Protein AF-A0A7S1WJA1-F1 (afdb_monomer_lite)

Radius of gyration: 19.3 Å; chains: 1; bounding box: 44×43×54 Å

Secondary structure (DSSP, 8-state):
-HHHHHHHHHHHHHHHHTT----HHHHHHHHHHHHHT-BTTTB-TT--HHHHHHHHHTTHHHHTT---SSS----HHHHHHHHHHHTS-GGG---GGGG--SS-SS-HHHHHHHHHHHHTSSPPPPPPGGGSHHHHEETTEE-HHHHHHHHHHHHT--HHHHHHHHHHHHHHHB-TTSS-B-HHHHHGGGTT--SHHHHHHHHHHHHHHHHHHHHHHHHHH-S--TT---HHHHHHHHHHHHTTT-

Organism: Alexandrium catenella (NCBI:txid2925)

Foldseek 3Di:
DLLLLLQLLLLVLVVCLLQVQPPVLLVVLLVCCVVQVDQPLPDHRNDDPVRVVVCVVSVSCVSLPVPDNVDRDGSNNSVLLCLLVVLADVVLFDDLVVLFDPPALWDPVLQVLSQCLNVVVDPQDDQDPCSRSPNQRDPNAGPLVSQLVSQCSRRVTDSLLSVLVSQLSCQQSPGPPDPRRHLLVLLLQCQVCVDSVSSSVSSHSSSVSNSVSLSSSSHNNRDDHSSRDGSSSSSVSSNVSNVVSD

Structure (mmCIF, N/CA/C/O backbone):
data_AF-A0A7S1WJA1-F1
#
_entry.id   AF-A0A7S1WJA1-F1
#
loop_
_atom_site.group_PDB
_atom_site.id
_atom_site.type_symbol
_atom_site.label_atom_id
_atom_site.label_alt_id
_atom_site.label_comp_id
_atom_site.label_asym_id
_atom_site.label_entity_id
_atom_site.label_seq_id
_atom_site.pdbx_PDB_ins_code
_atom_site.Cartn_x
_atom_site.Cartn_y
_atom_site.Cartn_z
_atom_site.occupancy
_atom_site.B_iso_or_equiv
_atom_site.auth_seq_id
_atom_site.auth_comp_id
_atom_site.auth_asym_id
_atom_site.auth_atom_id
_atom_site.pdbx_PDB_model_num
ATOM 1 N N . PRO A 1 1 ? 22.338 10.851 -1.083 1.00 74.69 1 PRO A N 1
ATOM 2 C CA . PRO A 1 1 ? 22.371 9.922 0.076 1.00 74.69 1 PRO A CA 1
ATOM 3 C C . PRO A 1 1 ? 21.013 9.748 0.776 1.00 74.69 1 PRO A C 1
ATOM 5 O O . PRO A 1 1 ? 20.479 8.652 0.738 1.00 74.69 1 PRO A O 1
ATOM 8 N N . GLN A 1 2 ? 20.418 10.799 1.360 1.00 76.81 2 GLN A N 1
ATOM 9 C CA . GLN A 1 2 ? 19.143 10.672 2.098 1.00 76.81 2 GLN A CA 1
ATOM 10 C C . GLN A 1 2 ? 17.976 10.203 1.212 1.00 76.81 2 GLN A C 1
ATOM 12 O O . GLN A 1 2 ? 17.243 9.301 1.594 1.00 76.81 2 GLN A O 1
ATOM 17 N N . TYR A 1 3 ? 17.859 10.745 -0.005 1.00 75.88 3 TYR A N 1
ATOM 18 C CA . TYR A 1 3 ? 16.839 10.315 -0.970 1.00 75.88 3 TYR A CA 1
ATOM 19 C C . TYR A 1 3 ? 16.994 8.844 -1.395 1.00 75.88 3 TYR A C 1
ATOM 21 O O . TYR A 1 3 ? 16.010 8.125 -1.497 1.00 75.88 3 TYR A O 1
ATOM 29 N N . GLU A 1 4 ? 18.229 8.372 -1.589 1.00 81.75 4 GLU A N 1
ATOM 30 C CA . GLU A 1 4 ? 18.505 6.972 -1.939 1.00 81.75 4 GLU A CA 1
ATOM 31 C C . GLU A 1 4 ? 18.086 6.015 -0.817 1.00 81.75 4 GLU A C 1
ATOM 33 O O . GLU A 1 4 ? 17.417 5.019 -1.082 1.00 81.75 4 GLU A O 1
ATOM 38 N N . VAL A 1 5 ? 18.413 6.347 0.438 1.00 81.88 5 VAL A N 1
ATOM 39 C CA . VAL A 1 5 ? 17.983 5.572 1.613 1.00 81.88 5 VAL A CA 1
ATOM 40 C C . VAL A 1 5 ? 16.458 5.556 1.718 1.00 81.88 5 VAL A C 1
ATOM 42 O O . VAL A 1 5 ? 15.879 4.483 1.886 1.00 81.88 5 VAL A O 1
ATOM 45 N N . ALA A 1 6 ? 15.802 6.708 1.542 1.00 77.50 6 ALA A N 1
ATOM 46 C CA . ALA A 1 6 ? 14.343 6.801 1.547 1.00 77.50 6 ALA A CA 1
ATOM 47 C C . ALA A 1 6 ? 13.706 5.928 0.459 1.00 77.50 6 ALA A C 1
ATOM 49 O O . ALA A 1 6 ? 12.731 5.226 0.712 1.00 77.50 6 ALA A O 1
ATOM 50 N N . LEU A 1 7 ? 14.285 5.914 -0.742 1.00 78.94 7 LEU A N 1
ATOM 51 C CA . LEU A 1 7 ? 13.798 5.134 -1.875 1.00 78.94 7 LEU A CA 1
ATOM 52 C C . LEU A 1 7 ? 14.035 3.625 -1.691 1.00 78.94 7 LEU A C 1
ATOM 54 O O . LEU A 1 7 ? 13.156 2.824 -2.007 1.00 78.94 7 LEU A O 1
ATOM 58 N N . GLN A 1 8 ? 15.173 3.222 -1.116 1.00 84.38 8 GLN A N 1
ATOM 59 C CA . GLN A 1 8 ? 15.442 1.830 -0.730 1.00 84.38 8 GLN A CA 1
ATOM 60 C C . GLN A 1 8 ? 14.478 1.348 0.358 1.00 84.38 8 GLN A C 1
ATOM 62 O O . GLN A 1 8 ? 13.910 0.258 0.249 1.00 84.38 8 GLN A O 1
ATOM 67 N N . GLN A 1 9 ? 14.257 2.157 1.395 1.00 81.19 9 GLN A N 1
ATOM 68 C CA . GLN A 1 9 ? 13.279 1.850 2.432 1.00 81.19 9 GLN A CA 1
ATOM 69 C C . GLN A 1 9 ? 11.874 1.785 1.841 1.00 81.19 9 GLN A C 1
ATOM 71 O O . GLN A 1 9 ? 11.181 0.799 2.070 1.00 81.19 9 GLN A O 1
ATOM 76 N N . TRP A 1 10 ? 11.475 2.753 1.015 1.00 80.69 10 TRP A N 1
ATOM 77 C CA . TRP A 1 10 ? 10.189 2.738 0.324 1.00 80.69 10 TRP A CA 1
ATOM 78 C C . TRP A 1 10 ? 9.999 1.469 -0.499 1.00 80.69 10 TRP A C 1
ATOM 80 O O . TRP A 1 10 ? 8.975 0.812 -0.355 1.00 80.69 10 TRP A O 1
ATOM 90 N N . MET A 1 11 ? 11.002 1.052 -1.271 1.00 83.81 11 MET A N 1
ATOM 91 C CA . MET A 1 11 ? 10.962 -0.198 -2.030 1.00 83.81 11 MET A CA 1
ATOM 92 C C . MET A 1 11 ? 10.803 -1.418 -1.109 1.00 83.81 11 MET A C 1
ATOM 94 O O . MET A 1 11 ? 9.975 -2.292 -1.357 1.00 83.81 11 MET A O 1
ATOM 98 N N . GLY A 1 12 ? 11.544 -1.462 0.002 1.00 81.75 12 GLY A N 1
ATOM 99 C CA . GLY A 1 12 ? 11.396 -2.504 1.021 1.00 81.75 12 GLY A CA 1
ATOM 100 C C . GLY A 1 12 ? 10.004 -2.515 1.661 1.00 81.75 12 GLY A C 1
ATOM 101 O O . GLY A 1 12 ? 9.398 -3.575 1.820 1.00 81.75 12 GLY A O 1
ATOM 102 N N . HIS A 1 13 ? 9.458 -1.343 1.981 1.00 78.31 13 HIS A N 1
ATOM 103 C CA . HIS A 1 13 ? 8.110 -1.179 2.516 1.00 78.31 13 HIS A CA 1
ATOM 104 C C . HIS A 1 13 ? 7.037 -1.490 1.478 1.00 78.31 13 HIS A C 1
ATOM 106 O O . HIS A 1 13 ? 6.005 -2.032 1.855 1.00 78.31 13 HIS A O 1
ATOM 112 N N . PHE A 1 14 ? 7.284 -1.230 0.196 1.00 80.38 14 PHE A N 1
ATOM 113 C CA . PHE A 1 14 ? 6.402 -1.594 -0.901 1.00 80.38 14 PHE A CA 1
ATOM 114 C C . PHE A 1 14 ? 6.370 -3.103 -1.099 1.00 80.38 14 PHE A C 1
ATOM 116 O O . PHE A 1 14 ? 5.289 -3.676 -1.142 1.00 80.38 14 PHE A O 1
ATOM 123 N N . TYR A 1 15 ? 7.523 -3.780 -1.088 1.00 79.50 15 TYR A N 1
ATOM 124 C CA . TYR A 1 15 ? 7.559 -5.242 -1.039 1.00 79.50 15 TYR A CA 1
ATOM 125 C C . TYR A 1 15 ? 6.838 -5.790 0.181 1.00 79.50 15 TYR A C 1
ATOM 127 O O . TYR A 1 15 ? 6.113 -6.772 0.062 1.00 79.50 15 TYR A O 1
ATOM 135 N N . ARG A 1 16 ? 6.986 -5.144 1.344 1.00 74.75 16 ARG A N 1
ATOM 136 C CA . ARG A 1 16 ? 6.178 -5.492 2.509 1.00 74.75 16 ARG A CA 1
ATOM 137 C C . ARG A 1 16 ? 4.706 -5.252 2.215 1.00 74.75 16 ARG A C 1
ATOM 139 O O . ARG A 1 16 ? 3.968 -6.189 2.410 1.00 74.75 16 ARG A O 1
ATOM 146 N N . MET A 1 17 ? 4.244 -4.116 1.698 1.00 70.69 17 MET A N 1
ATOM 147 C CA . MET A 1 17 ? 2.824 -3.918 1.346 1.00 70.69 17 MET A CA 1
ATOM 148 C C . MET A 1 17 ? 2.316 -4.997 0.388 1.00 70.69 17 MET A C 1
ATOM 150 O O . MET A 1 17 ? 1.241 -5.537 0.591 1.00 70.69 17 MET A O 1
ATOM 154 N N . MET A 1 18 ? 3.126 -5.362 -0.601 1.00 71.31 18 MET A N 1
ATOM 155 C CA . MET A 1 18 ? 2.865 -6.423 -1.570 1.00 71.31 18 MET A CA 1
ATOM 156 C C . MET A 1 18 ? 2.953 -7.845 -1.006 1.00 71.31 18 MET A C 1
ATOM 158 O O . MET A 1 18 ? 2.624 -8.785 -1.713 1.00 71.31 18 MET A O 1
ATOM 162 N N . LYS A 1 19 ? 3.427 -8.040 0.223 1.00 67.00 19 LYS A N 1
ATOM 163 C CA . LYS A 1 19 ? 3.545 -9.362 0.863 1.00 67.00 19 LYS A CA 1
ATOM 164 C C . LYS A 1 19 ? 2.862 -9.439 2.224 1.00 67.00 19 LYS A C 1
ATOM 166 O O . LYS A 1 19 ? 2.733 -10.520 2.787 1.00 67.00 19 LYS A O 1
ATOM 171 N N . THR A 1 20 ? 2.477 -8.297 2.786 1.00 62.50 20 THR A N 1
ATOM 172 C CA . THR A 1 20 ? 1.857 -8.195 4.100 1.00 62.50 20 THR A CA 1
ATOM 173 C C . THR A 1 20 ? 0.470 -8.754 3.908 1.00 62.50 20 THR A C 1
ATOM 175 O O . THR A 1 20 ? -0.384 -8.116 3.298 1.00 62.50 20 THR A O 1
ATOM 178 N N . LYS A 1 21 ? 0.267 -9.965 4.417 1.00 56.41 21 LYS A N 1
ATOM 179 C CA . LYS A 1 21 ? -1.073 -10.465 4.681 1.00 56.41 21 LYS A CA 1
ATOM 180 C C . LYS A 1 21 ? -1.763 -9.388 5.511 1.00 56.41 21 LYS A C 1
ATOM 182 O O . LYS A 1 21 ? -1.168 -8.925 6.488 1.00 56.41 21 LYS A O 1
ATOM 187 N N . GLN A 1 22 ? -2.966 -8.957 5.122 1.00 56.91 22 GLN A N 1
ATOM 188 C CA . GLN A 1 22 ? -3.824 -8.277 6.090 1.00 56.91 22 GLN A CA 1
ATOM 189 C C . GLN A 1 22 ? -3.786 -9.135 7.341 1.00 56.91 22 GLN A C 1
ATOM 191 O O . GLN A 1 22 ? -4.050 -10.328 7.234 1.00 56.91 22 GLN A O 1
ATOM 196 N N . ASP A 1 23 ? -3.372 -8.567 8.468 1.00 68.25 23 ASP A N 1
ATOM 197 C CA . ASP A 1 23 ? -3.387 -9.289 9.726 1.00 68.25 23 ASP A CA 1
ATOM 198 C C . ASP A 1 23 ? -4.871 -9.493 10.069 1.00 68.25 23 ASP A C 1
ATOM 200 O O . ASP A 1 23 ? -5.545 -8.529 10.457 1.00 68.25 23 ASP A O 1
ATOM 204 N N . PRO A 1 24 ? -5.437 -10.697 9.835 1.00 72.94 24 PRO A N 1
ATOM 205 C CA . PRO A 1 24 ? -6.875 -10.893 9.955 1.00 72.94 24 PRO A CA 1
ATOM 206 C C . PRO A 1 24 ? -7.303 -10.722 11.410 1.00 72.94 24 PRO A C 1
ATOM 208 O O . PRO A 1 24 ? -8.437 -10.319 11.675 1.00 72.94 24 PRO A O 1
ATOM 211 N N . LEU A 1 25 ? -6.377 -10.980 12.341 1.00 82.31 25 LEU A N 1
ATOM 212 C CA . LEU A 1 25 ? -6.555 -10.751 13.759 1.00 82.31 25 LEU A CA 1
ATOM 213 C C . LEU A 1 25 ? -6.639 -9.250 14.041 1.00 82.31 25 LEU A C 1
ATOM 215 O O . LEU A 1 25 ? -7.665 -8.812 14.556 1.00 82.31 25 LEU A O 1
ATOM 219 N N . LEU A 1 26 ? -5.659 -8.443 13.617 1.00 83.94 26 LEU A N 1
ATOM 220 C CA . LEU A 1 26 ? -5.712 -6.982 13.782 1.00 83.94 26 LEU A CA 1
ATOM 221 C C . LEU A 1 26 ? -6.994 -6.384 13.182 1.00 83.94 26 LEU A C 1
ATOM 223 O O . LEU A 1 26 ? -7.673 -5.596 13.842 1.00 83.94 26 LEU A O 1
ATOM 227 N N . THR A 1 27 ? -7.363 -6.777 11.959 1.00 82.56 27 THR A N 1
ATOM 228 C CA . THR A 1 27 ? -8.599 -6.313 11.306 1.00 82.56 27 THR A CA 1
ATOM 229 C C . THR A 1 27 ? -9.838 -6.680 12.119 1.00 82.56 27 THR A C 1
ATOM 231 O O . THR A 1 27 ? -10.722 -5.837 12.311 1.00 82.56 27 THR A O 1
ATOM 234 N N . SER A 1 28 ? -9.905 -7.912 12.627 1.00 88.62 28 SER A N 1
ATOM 235 C CA . SER A 1 28 ? -11.028 -8.385 13.440 1.00 88.62 28 SER A CA 1
ATOM 236 C C . SER A 1 28 ? -11.103 -7.647 14.778 1.00 88.62 28 SER A C 1
ATOM 238 O O . SER A 1 28 ? -12.177 -7.164 15.141 1.00 88.62 28 SER A O 1
ATOM 240 N N . CYS A 1 29 ? -9.968 -7.473 15.463 1.00 92.81 29 CYS A N 1
ATOM 241 C CA . CYS A 1 29 ? -9.866 -6.726 16.716 1.00 92.81 29 CYS A CA 1
ATOM 242 C C . CYS A 1 29 ? -10.280 -5.261 16.524 1.00 92.81 29 CYS A C 1
ATOM 244 O O . CYS A 1 29 ? -11.172 -4.775 17.217 1.00 92.81 29 CYS A O 1
ATOM 246 N N . CYS A 1 30 ? -9.722 -4.566 15.526 1.00 90.44 30 CYS A N 1
ATOM 247 C CA . CYS A 1 30 ? -10.079 -3.176 15.238 1.00 90.44 30 CYS A CA 1
ATOM 248 C C . CYS A 1 30 ? -11.554 -3.015 14.852 1.00 90.44 30 CYS A C 1
ATOM 250 O O . CYS A 1 30 ? -12.209 -2.066 15.290 1.00 90.44 30 CYS A O 1
ATOM 252 N N . SER A 1 31 ? -12.097 -3.938 14.051 1.00 90.00 31 SER A N 1
ATOM 253 C CA . SER A 1 31 ? -13.504 -3.903 13.636 1.00 90.00 31 SER A CA 1
ATOM 254 C C . SER A 1 31 ? -14.447 -4.127 14.813 1.00 90.00 31 SER A C 1
ATOM 256 O O . SER A 1 31 ? -15.445 -3.413 14.944 1.00 90.00 31 SER A O 1
ATOM 258 N N . LEU A 1 32 ? -14.129 -5.087 15.687 1.00 94.38 32 LEU A N 1
ATOM 259 C CA . LEU A 1 32 ? -14.897 -5.332 16.900 1.00 94.38 32 LEU A CA 1
ATOM 260 C C . LEU A 1 32 ? -14.831 -4.107 17.817 1.00 94.38 32 LEU A C 1
ATOM 262 O O . LEU A 1 32 ? -15.881 -3.554 18.141 1.00 94.38 32 LEU A O 1
ATOM 266 N N . ALA A 1 33 ? -13.631 -3.618 18.138 1.00 93.38 33 ALA A N 1
ATOM 267 C CA . ALA A 1 33 ? -13.456 -2.457 19.004 1.00 93.38 33 ALA A CA 1
ATOM 268 C C . ALA A 1 33 ? -14.211 -1.227 18.502 1.00 93.38 33 ALA A C 1
ATOM 270 O O . ALA A 1 33 ? -14.940 -0.607 19.268 1.00 93.38 33 ALA A O 1
ATOM 271 N N . LYS A 1 34 ? -14.136 -0.922 17.202 1.00 90.00 34 LYS A N 1
ATOM 272 C CA . LYS A 1 34 ? -14.869 0.201 16.600 1.00 90.00 34 LYS A CA 1
ATOM 273 C C . LYS A 1 34 ? -16.386 0.025 16.677 1.00 90.00 34 LYS A C 1
ATOM 275 O O . LYS A 1 34 ? -17.105 0.995 16.897 1.00 90.00 34 LYS A O 1
ATOM 280 N N . ARG A 1 35 ? -16.887 -1.197 16.472 1.00 92.81 35 ARG A N 1
ATOM 281 C CA . ARG A 1 35 ? -18.329 -1.483 16.442 1.00 92.81 35 ARG A CA 1
ATOM 282 C C . ARG A 1 35 ? -18.975 -1.372 17.821 1.00 92.81 35 ARG A C 1
ATOM 284 O O . ARG A 1 35 ? -20.117 -0.925 17.909 1.00 92.81 35 ARG A O 1
ATOM 291 N N . ILE A 1 36 ? -18.281 -1.816 18.867 1.00 95.56 36 ILE A N 1
ATOM 292 C CA . ILE A 1 36 ? -18.843 -1.903 20.225 1.00 95.56 36 ILE A CA 1
ATOM 293 C C . ILE A 1 36 ? -18.178 -0.975 21.245 1.00 95.56 36 ILE A C 1
ATOM 295 O O . ILE A 1 36 ? -18.658 -0.906 22.370 1.00 95.56 36 ILE A O 1
ATOM 299 N N . GLY A 1 37 ? -17.163 -0.208 20.848 1.00 92.56 37 GLY A N 1
ATOM 300 C CA . GLY A 1 37 ? -16.497 0.780 21.697 1.00 92.56 37 GLY A CA 1
ATOM 301 C C . GLY A 1 37 ? -15.562 0.164 22.734 1.00 92.56 37 GLY A C 1
ATOM 302 O O . GLY A 1 37 ? -15.599 0.590 23.878 1.00 92.56 37 GLY A O 1
ATOM 303 N N . ILE A 1 38 ? -14.773 -0.851 22.360 1.00 94.31 38 ILE A N 1
ATOM 304 C CA . ILE A 1 38 ? -13.742 -1.389 23.264 1.00 94.31 38 ILE A CA 1
ATOM 305 C C . ILE A 1 38 ? -12.567 -0.410 23.321 1.00 94.31 38 ILE A C 1
ATOM 307 O O . ILE A 1 38 ? -11.991 -0.062 22.286 1.00 94.31 38 ILE A O 1
ATOM 311 N N . GLU A 1 39 ? -12.184 -0.046 24.538 1.00 92.00 39 GLU A N 1
ATOM 312 C CA . GLU A 1 39 ? -10.954 0.650 24.892 1.00 92.00 39 GLU A CA 1
ATOM 313 C C . GLU A 1 39 ? -10.118 -0.289 25.782 1.00 92.00 39 GLU A C 1
ATOM 315 O O . GLU A 1 39 ? -10.447 -0.479 26.956 1.00 92.00 39 GLU A O 1
ATOM 320 N N . PRO A 1 40 ? -9.077 -0.939 25.229 1.00 90.44 40 PRO A N 1
ATOM 321 C CA . PRO A 1 40 ? -8.200 -1.853 25.951 1.00 90.44 40 PRO A CA 1
ATOM 322 C C . PRO A 1 40 ? -7.825 -1.358 27.346 1.00 90.44 40 PRO A C 1
ATOM 324 O O . PRO A 1 40 ? -7.354 -0.240 27.526 1.00 90.44 40 PRO A O 1
ATOM 327 N N . PHE A 1 41 ? -8.046 -2.218 28.341 1.00 87.69 41 PHE A N 1
ATOM 328 C CA . PHE A 1 41 ? -7.783 -1.957 29.763 1.00 87.69 41 PHE A CA 1
ATOM 329 C C . PHE A 1 41 ? -8.594 -0.823 30.419 1.00 87.69 41 PHE A C 1
ATOM 331 O O . PHE A 1 41 ? -8.501 -0.670 31.636 1.00 87.69 41 PHE A O 1
ATOM 338 N N . LEU A 1 42 ? -9.413 -0.087 29.662 1.00 89.94 42 LEU A N 1
ATOM 339 C CA . LEU A 1 42 ? -10.270 0.996 30.150 1.00 89.94 42 LEU A CA 1
ATOM 340 C C . LEU A 1 42 ? -11.734 0.583 30.226 1.00 89.94 42 LEU A C 1
ATOM 342 O O . LEU A 1 42 ? -12.331 0.604 31.301 1.00 89.94 42 LEU A O 1
ATOM 346 N N . ASP A 1 43 ? -12.307 0.225 29.081 1.00 92.06 43 ASP A N 1
ATOM 347 C CA . ASP A 1 43 ? -13.733 -0.017 28.933 1.00 92.06 43 ASP A CA 1
ATOM 348 C C . ASP A 1 43 ? -13.982 -1.111 27.891 1.00 92.06 43 ASP A C 1
ATOM 350 O O . ASP A 1 43 ? -13.413 -1.134 26.800 1.00 92.06 43 ASP A O 1
ATOM 354 N N . TRP A 1 44 ? -14.876 -2.033 28.220 1.00 94.69 44 TRP A N 1
ATOM 355 C CA . TRP A 1 44 ? -15.360 -3.037 27.277 1.00 94.69 44 TRP A CA 1
ATOM 356 C C . TRP A 1 44 ? -16.470 -2.496 26.366 1.00 94.69 44 TRP A C 1
ATOM 358 O O . TRP A 1 44 ? -16.899 -3.180 25.432 1.00 94.69 44 TRP A O 1
ATOM 368 N N . GLY A 1 45 ? -16.965 -1.287 26.630 1.00 95.00 45 GLY A N 1
ATOM 369 C CA . GLY A 1 45 ? -18.059 -0.666 25.907 1.00 95.00 45 GLY A CA 1
ATOM 370 C C . GLY A 1 45 ? -19.298 -1.559 25.929 1.00 95.00 45 GLY A C 1
ATOM 371 O O . GLY A 1 45 ? -19.826 -1.922 26.978 1.00 95.00 45 GLY A O 1
ATOM 372 N N . LYS A 1 46 ? -19.773 -1.940 24.741 1.00 97.25 46 LYS A N 1
ATOM 373 C CA . LYS A 1 46 ? -20.938 -2.821 24.549 1.00 97.25 46 LYS A CA 1
ATOM 374 C C . LYS A 1 46 ? -20.564 -4.300 24.374 1.00 97.25 46 LYS A C 1
ATOM 376 O O . LYS A 1 46 ? -21.379 -5.057 23.845 1.00 97.25 46 LYS A O 1
ATOM 381 N N . ALA A 1 47 ? -19.352 -4.717 24.750 1.00 97.19 47 ALA A N 1
ATOM 382 C CA . ALA A 1 47 ? -18.928 -6.108 24.602 1.00 97.19 47 ALA A CA 1
ATOM 383 C 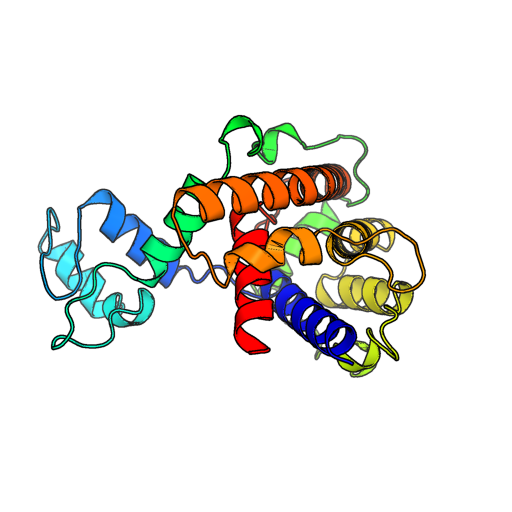C . ALA A 1 47 ? -19.743 -7.056 25.491 1.00 97.19 47 ALA A C 1
ATOM 385 O O . ALA A 1 47 ? -19.818 -6.893 26.710 1.00 97.19 47 ALA A O 1
ATOM 386 N N . THR A 1 48 ? -20.288 -8.104 24.880 1.00 97.88 48 THR A N 1
ATOM 387 C CA . THR A 1 48 ? -20.838 -9.267 25.597 1.00 97.88 48 THR A CA 1
ATOM 388 C C . THR A 1 48 ? -19.725 -10.095 26.241 1.00 97.88 48 THR A C 1
ATOM 390 O O . THR A 1 48 ? -18.569 -9.989 25.835 1.00 97.88 48 THR A O 1
ATOM 393 N N . ALA A 1 49 ? -20.064 -10.955 27.208 1.00 97.81 49 ALA A N 1
ATOM 394 C CA . ALA A 1 49 ? -19.091 -11.842 27.853 1.00 97.81 49 ALA A CA 1
ATOM 395 C C . ALA A 1 49 ? -18.309 -12.683 26.826 1.00 97.81 49 ALA A C 1
ATOM 397 O O . ALA A 1 49 ? -17.083 -12.689 26.857 1.00 97.81 49 ALA A O 1
ATOM 398 N N . ASP A 1 50 ? -18.999 -13.273 25.845 1.00 97.94 50 ASP A N 1
ATOM 399 C CA . ASP A 1 50 ? -18.369 -14.070 24.784 1.00 97.94 50 ASP A CA 1
ATOM 400 C C . ASP A 1 50 ? -17.374 -13.253 23.944 1.00 97.94 50 ASP A C 1
ATOM 402 O O . ASP A 1 50 ? -16.321 -13.750 23.555 1.00 97.94 50 ASP A O 1
ATOM 406 N N . GLN A 1 51 ? -17.675 -11.977 23.679 1.00 97.56 51 GLN A N 1
ATOM 407 C CA . GLN A 1 51 ? -16.774 -11.084 22.943 1.00 97.56 51 GLN A CA 1
ATOM 408 C C . GLN A 1 51 ? -15.553 -10.679 23.769 1.00 97.56 51 GLN A C 1
ATOM 410 O O . GLN A 1 51 ? -14.474 -10.542 23.198 1.00 97.56 51 GLN A O 1
ATOM 415 N N . GLN A 1 52 ? -15.707 -10.496 25.084 1.00 97.69 52 GLN A N 1
ATOM 416 C CA . GLN A 1 52 ? -14.582 -10.241 25.988 1.00 97.69 52 GLN A CA 1
ATOM 417 C C . GLN A 1 52 ? -13.675 -11.471 26.075 1.00 97.69 52 GLN A C 1
ATOM 419 O O . GLN A 1 52 ? -12.456 -11.341 25.989 1.00 97.69 52 GLN A O 1
ATOM 424 N N . THR A 1 53 ? -14.262 -12.665 26.196 1.00 97.50 53 THR A N 1
ATOM 425 C CA . THR A 1 53 ? -13.521 -13.930 26.162 1.00 97.50 53 THR A CA 1
ATOM 426 C C . THR A 1 53 ? -12.763 -14.067 24.850 1.00 97.50 53 THR A C 1
ATOM 428 O O . THR A 1 53 ? -11.543 -14.169 24.883 1.00 97.50 53 THR A O 1
ATOM 431 N N . TRP A 1 54 ? -13.442 -13.934 23.704 1.00 97.00 54 TRP A N 1
ATOM 432 C CA . TRP A 1 54 ? -12.789 -13.988 22.396 1.00 97.00 54 TRP A CA 1
ATOM 433 C C . TRP A 1 54 ? -11.648 -12.972 22.277 1.00 97.00 54 TRP A C 1
ATOM 435 O O . TRP A 1 54 ? -10.553 -13.349 21.881 1.00 97.00 54 TRP A O 1
ATOM 445 N N . TRP A 1 55 ? -11.876 -11.709 22.663 1.00 96.25 55 TRP A N 1
ATOM 446 C CA . TRP A 1 55 ? -10.868 -10.643 22.609 1.00 96.25 55 TRP A CA 1
ATOM 447 C C . TRP A 1 55 ? -9.588 -11.013 23.363 1.00 96.25 55 TRP A C 1
ATOM 449 O O . TRP A 1 55 ? -8.487 -10.760 22.873 1.00 96.25 55 TRP A O 1
ATOM 459 N N . ASN A 1 56 ? -9.733 -11.600 24.552 1.00 94.88 56 ASN A N 1
ATOM 460 C CA . ASN A 1 56 ? -8.602 -12.034 25.366 1.00 94.88 56 ASN A CA 1
ATOM 461 C C . ASN A 1 56 ? -7.945 -13.302 24.800 1.00 94.88 56 ASN A C 1
ATOM 463 O O . ASN A 1 56 ? -6.720 -13.366 24.752 1.00 94.88 56 ASN A O 1
ATOM 467 N N . ASP A 1 57 ? -8.736 -14.271 24.335 1.00 96.25 57 ASP A N 1
ATOM 468 C CA . ASP A 1 57 ? -8.245 -15.548 23.800 1.00 96.25 57 ASP A CA 1
ATOM 469 C C . ASP A 1 57 ? -7.371 -15.362 22.555 1.00 96.25 57 ASP A C 1
ATOM 471 O O . ASP A 1 57 ? -6.393 -16.087 22.369 1.00 96.25 57 ASP A O 1
ATOM 475 N N . VAL A 1 58 ? -7.705 -14.385 21.707 1.00 93.00 58 VAL A N 1
ATOM 476 C CA . VAL A 1 58 ? -6.922 -14.060 20.505 1.00 93.00 58 VAL A CA 1
ATOM 477 C C . VAL A 1 58 ? -5.918 -12.924 20.722 1.00 93.00 58 VAL A C 1
ATOM 479 O O . VAL A 1 58 ? -5.328 -12.442 19.761 1.00 93.00 58 VAL A O 1
ATOM 482 N N . ASP A 1 59 ? -5.723 -12.492 21.970 1.00 92.25 59 ASP A N 1
ATOM 483 C CA . ASP A 1 59 ? -4.753 -11.467 22.364 1.00 92.25 59 ASP A CA 1
ATOM 484 C C . ASP A 1 59 ? -4.896 -10.135 21.596 1.00 92.25 59 ASP A C 1
ATOM 486 O O . ASP A 1 59 ? -3.935 -9.519 21.119 1.00 92.25 59 ASP A O 1
ATOM 490 N N . CYS A 1 60 ? -6.139 -9.658 21.475 1.00 93.38 60 CYS A N 1
ATOM 491 C CA . CYS A 1 60 ? -6.428 -8.435 20.734 1.00 93.38 60 CYS A CA 1
ATOM 492 C C . CYS A 1 60 ? -5.748 -7.189 21.322 1.00 93.38 60 CYS A C 1
ATOM 494 O O . CYS A 1 60 ? -5.520 -6.242 20.574 1.00 93.38 60 CYS A O 1
ATOM 496 N N . ASN A 1 61 ? -5.400 -7.169 22.615 1.00 90.19 61 ASN A N 1
ATOM 497 C CA . ASN A 1 61 ? -4.671 -6.051 23.227 1.00 90.19 61 ASN A CA 1
ATOM 498 C C . ASN A 1 61 ? -3.304 -5.857 22.558 1.00 90.19 61 ASN A C 1
ATOM 500 O O . ASN A 1 61 ? -3.007 -4.765 22.074 1.00 90.19 61 ASN A O 1
ATOM 504 N N . ASN A 1 62 ? -2.526 -6.933 22.422 1.00 84.75 62 ASN A N 1
ATOM 505 C CA . ASN A 1 62 ? -1.244 -6.879 21.726 1.00 84.75 62 ASN A CA 1
ATOM 506 C C . ASN A 1 62 ? -1.427 -6.620 20.226 1.00 84.75 62 ASN A C 1
ATOM 508 O O . ASN A 1 62 ? -0.693 -5.814 19.653 1.00 84.75 62 ASN A O 1
ATOM 512 N N . ALA A 1 63 ? -2.441 -7.225 19.593 1.00 85.19 63 ALA A N 1
ATOM 513 C CA . ALA A 1 63 ? -2.721 -6.987 18.176 1.00 85.19 63 ALA A CA 1
ATOM 514 C C . ALA A 1 63 ? -2.953 -5.489 17.885 1.00 85.19 63 ALA A C 1
ATOM 516 O O . ALA A 1 63 ? -2.315 -4.910 17.002 1.00 85.19 63 ALA A O 1
ATOM 517 N N . VAL A 1 64 ? -3.802 -4.813 18.670 1.00 87.00 64 VAL A N 1
ATOM 518 C CA . VAL A 1 64 ? -4.089 -3.375 18.494 1.00 87.00 64 VAL A CA 1
ATOM 519 C C . VAL A 1 64 ? -2.993 -2.451 19.045 1.00 87.00 64 VAL A C 1
ATOM 521 O O . VAL A 1 64 ? -3.120 -1.229 18.923 1.00 87.00 64 VAL A O 1
ATOM 524 N N . GLY A 1 65 ? -1.909 -3.010 19.592 1.00 82.56 65 GLY A N 1
ATOM 525 C CA . GLY A 1 65 ? -0.769 -2.268 20.134 1.00 82.56 65 GLY A CA 1
ATOM 526 C C . GLY A 1 65 ? -1.015 -1.656 21.515 1.00 82.56 65 GLY A C 1
ATOM 527 O O . GLY A 1 65 ? -0.300 -0.736 21.906 1.00 82.56 65 GLY A O 1
ATOM 528 N N . ALA A 1 66 ? -2.029 -2.128 22.241 1.00 85.44 66 ALA A N 1
ATOM 529 C CA . ALA A 1 66 ? -2.283 -1.778 23.632 1.00 85.44 66 ALA A CA 1
ATOM 530 C C . ALA A 1 66 ? -1.548 -2.781 24.535 1.00 85.44 66 ALA A C 1
ATOM 532 O O . ALA A 1 66 ? -2.124 -3.752 25.017 1.00 85.44 66 ALA A O 1
ATOM 533 N N . ASN A 1 67 ? -0.244 -2.571 24.715 1.00 77.19 67 ASN A N 1
ATOM 534 C CA . ASN A 1 67 ? 0.646 -3.591 25.284 1.00 77.19 67 ASN A CA 1
ATOM 535 C C . ASN A 1 67 ? 0.759 -3.533 26.821 1.00 77.19 67 ASN A C 1
ATOM 537 O O . ASN A 1 67 ? 1.341 -4.434 27.423 1.00 77.19 67 ASN A O 1
ATOM 541 N N . THR A 1 68 ? 0.258 -2.475 27.468 1.00 77.31 68 THR A N 1
ATOM 542 C CA . THR A 1 68 ? 0.409 -2.250 28.916 1.00 77.31 68 THR A CA 1
ATOM 543 C C . THR A 1 68 ? -0.890 -1.747 29.541 1.00 77.31 68 THR A C 1
ATOM 545 O O . THR A 1 68 ? -1.646 -1.000 28.925 1.00 77.31 68 THR A O 1
ATOM 548 N N . LYS A 1 69 ? -1.155 -2.165 30.786 1.00 75.00 69 LYS A N 1
ATOM 549 C CA . LYS A 1 69 ? -2.320 -1.713 31.573 1.00 75.00 69 LYS A CA 1
ATOM 550 C C . LYS A 1 69 ? -2.071 -0.367 32.242 1.00 75.00 69 LYS A C 1
ATOM 552 O O . LYS A 1 69 ? -3.011 0.343 32.580 1.00 75.00 69 LYS A O 1
ATOM 557 N N . GLU A 1 70 ? -0.802 -0.066 32.483 1.00 74.06 70 GLU A N 1
ATOM 558 C CA . GLU A 1 70 ? -0.316 1.108 33.200 1.00 74.06 70 GLU A CA 1
ATOM 559 C C . GLU A 1 70 ? -0.446 2.380 32.359 1.00 74.06 70 GLU A C 1
ATOM 561 O O . GLU A 1 70 ? -0.555 3.477 32.903 1.00 74.06 70 GLU A O 1
ATOM 566 N N . GLU A 1 71 ? -0.495 2.218 31.038 1.00 66.69 71 GLU A N 1
ATOM 567 C CA . GLU A 1 71 ? -0.814 3.273 30.092 1.00 66.69 71 GLU A CA 1
ATOM 568 C C . GLU A 1 71 ? -2.041 2.838 29.295 1.00 66.69 71 GLU A C 1
ATOM 570 O O . GLU A 1 71 ? -1.911 2.261 28.215 1.00 66.69 71 GLU A O 1
ATOM 575 N N . PRO A 1 72 ? -3.249 3.047 29.836 1.00 62.56 72 PRO A N 1
ATOM 576 C CA . PRO A 1 72 ? -4.456 2.780 29.087 1.00 62.56 72 PRO A CA 1
ATOM 577 C C . PRO A 1 72 ? -4.498 3.689 27.856 1.00 62.56 72 PRO A C 1
ATOM 579 O O . PRO A 1 72 ? -4.841 4.871 27.921 1.00 62.56 72 PRO A O 1
ATOM 582 N N . HIS A 1 73 ? -4.101 3.126 26.725 1.00 65.56 73 HIS A N 1
ATOM 583 C CA . HIS A 1 73 ? -4.277 3.721 25.415 1.00 65.56 73 HIS A CA 1
ATOM 584 C C . HIS A 1 73 ? -5.621 3.249 24.862 1.00 65.56 73 HIS A C 1
ATOM 586 O O . HIS A 1 73 ? -6.136 2.215 25.278 1.00 65.56 73 HIS A O 1
ATOM 592 N N . GLY A 1 74 ? -6.203 3.995 23.921 1.00 72.88 74 GLY A N 1
ATOM 593 C CA . GLY A 1 74 ? -7.370 3.517 23.178 1.00 72.88 74 GLY A CA 1
ATOM 594 C C . GLY A 1 74 ? -7.011 2.291 22.330 1.00 72.88 74 GLY A C 1
ATOM 595 O O . GLY A 1 74 ? -6.442 1.309 22.784 1.00 72.88 74 GLY A O 1
ATOM 596 N N . ILE A 1 75 ? -7.299 2.334 21.039 1.00 77.50 75 ILE A N 1
ATOM 597 C CA . ILE A 1 75 ? -6.856 1.289 20.108 1.00 77.50 75 ILE A CA 1
ATOM 598 C C . ILE A 1 75 ? -5.788 1.882 19.178 1.00 77.50 75 ILE A C 1
ATOM 600 O O . ILE A 1 75 ? -6.142 2.269 18.063 1.00 77.50 75 ILE A O 1
ATOM 604 N N . PRO A 1 76 ? -4.509 2.024 19.612 1.00 68.88 76 PRO A N 1
ATOM 605 C CA . PRO A 1 76 ? -3.493 2.819 18.916 1.00 68.88 76 PRO A CA 1
ATOM 606 C C . PRO A 1 76 ? -3.403 2.485 17.433 1.00 68.88 76 PRO A C 1
ATOM 608 O O . PRO A 1 76 ? -3.629 3.349 16.585 1.00 68.88 76 PRO A O 1
ATOM 611 N N . ASN A 1 77 ? -3.220 1.201 17.118 1.00 74.62 77 ASN A N 1
ATOM 612 C CA . ASN A 1 77 ? -3.067 0.748 15.739 1.00 74.62 77 ASN A CA 1
ATOM 613 C C . ASN A 1 77 ? -4.360 0.885 14.925 1.00 74.62 77 ASN A C 1
ATOM 615 O O . ASN A 1 77 ? -4.306 0.970 13.700 1.00 74.62 77 ASN A O 1
ATOM 619 N N . CYS A 1 78 ? -5.521 0.958 15.577 1.00 75.12 78 CYS A N 1
ATOM 620 C CA . CYS A 1 78 ? -6.797 1.192 14.908 1.00 75.12 78 CYS A CA 1
ATOM 621 C C . CYS A 1 78 ? -7.098 2.692 14.724 1.00 75.12 78 CYS A C 1
ATOM 623 O O . CYS A 1 78 ? -7.835 3.068 13.810 1.00 75.12 78 CYS A O 1
ATOM 625 N N . GLN A 1 79 ? -6.549 3.571 15.570 1.00 62.84 79 GLN A N 1
ATOM 626 C CA . GLN A 1 79 ? -6.748 5.024 15.503 1.00 62.84 79 GLN A CA 1
ATOM 627 C C . GLN A 1 79 ? -5.781 5.703 14.530 1.00 62.84 79 GLN A C 1
ATOM 629 O O . GLN A 1 79 ? -6.204 6.605 13.804 1.00 62.84 79 GLN A O 1
ATOM 634 N N . THR A 1 80 ? -4.525 5.244 14.435 1.00 58.22 80 THR A N 1
ATOM 635 C CA . THR A 1 80 ? -3.554 5.786 13.465 1.00 58.22 80 THR A CA 1
ATOM 636 C C . THR A 1 80 ? -4.059 5.652 12.023 1.00 58.22 80 THR A C 1
ATOM 638 O O . THR A 1 80 ? -3.826 6.542 11.206 1.00 58.22 80 THR A O 1
ATOM 641 N N . MET A 1 81 ? -4.813 4.581 11.737 1.00 54.62 81 MET A N 1
ATOM 642 C CA . MET A 1 81 ? -5.458 4.325 10.442 1.00 54.62 81 MET A CA 1
ATOM 643 C C . MET A 1 81 ? -6.509 5.396 10.093 1.00 54.62 81 MET A C 1
ATOM 645 O O . MET A 1 81 ? -6.451 6.018 9.033 1.00 54.62 81 MET A O 1
ATOM 649 N N . ASN A 1 82 ? -7.392 5.735 11.040 1.00 58.16 82 ASN A N 1
ATOM 650 C CA . ASN A 1 82 ? -8.459 6.714 10.800 1.00 58.16 82 ASN A CA 1
ATOM 651 C C . ASN A 1 82 ? -7.960 8.169 10.773 1.00 58.16 82 ASN A C 1
ATOM 653 O O . ASN A 1 82 ? -8.578 9.004 10.115 1.00 58.16 82 ASN A O 1
ATOM 657 N N . MET A 1 83 ? -6.876 8.511 11.483 1.00 62.88 83 MET A N 1
ATOM 658 C CA . MET A 1 83 ? -6.444 9.910 11.568 1.00 62.88 83 MET A CA 1
ATOM 659 C C . MET A 1 83 ? -5.959 10.422 10.210 1.00 62.88 83 MET A C 1
ATOM 661 O O . MET A 1 83 ? -6.487 11.414 9.724 1.00 62.88 83 MET A O 1
ATOM 665 N N . ILE A 1 84 ? -5.025 9.730 9.550 1.00 65.19 84 ILE A N 1
ATOM 666 C CA . ILE A 1 84 ? -4.474 10.187 8.262 1.00 65.19 84 ILE A CA 1
ATOM 667 C C . ILE A 1 84 ? -5.560 10.238 7.182 1.00 65.19 84 ILE A C 1
ATOM 669 O O . ILE A 1 84 ? -5.642 11.218 6.445 1.00 65.19 84 ILE A O 1
ATOM 673 N N . THR A 1 85 ? -6.440 9.240 7.118 1.00 65.06 85 THR A N 1
ATOM 674 C CA . THR A 1 85 ? -7.539 9.218 6.141 1.00 65.06 85 THR A CA 1
ATOM 675 C C . THR A 1 85 ? -8.619 10.240 6.409 1.00 65.06 85 THR A C 1
ATOM 677 O O . THR A 1 85 ? -9.137 10.821 5.460 1.00 65.06 85 THR A O 1
ATOM 680 N N . SER A 1 86 ? -8.933 10.523 7.675 1.00 73.69 86 SER A N 1
ATOM 681 C CA . SER A 1 86 ? -9.885 11.585 8.022 1.00 73.69 86 SER A CA 1
ATOM 682 C C . SER A 1 86 ? -9.410 12.976 7.588 1.00 73.69 86 SER A C 1
ATOM 684 O O . SER A 1 86 ? -10.231 13.873 7.400 1.00 73.69 86 SER A O 1
ATOM 686 N N . LEU A 1 87 ? -8.097 13.145 7.396 1.00 79.56 87 LEU A N 1
ATOM 687 C CA . LEU A 1 87 ? -7.480 14.377 6.907 1.00 79.56 87 LEU A CA 1
ATOM 688 C C . LEU A 1 87 ? -7.487 14.473 5.375 1.00 79.56 87 LEU A C 1
ATOM 690 O O . LEU A 1 87 ? -7.259 15.557 4.831 1.00 79.56 87 LEU A O 1
ATOM 694 N N . VAL A 1 88 ? -7.737 13.364 4.674 1.00 78.81 88 VAL A N 1
ATOM 695 C CA . VAL A 1 88 ? -7.860 13.343 3.217 1.00 78.81 88 VAL A CA 1
ATOM 696 C C . VAL A 1 88 ? -9.296 13.709 2.832 1.00 78.81 88 VAL A C 1
ATOM 698 O O . VAL A 1 88 ? -10.244 13.083 3.308 1.00 78.81 88 VAL A O 1
ATOM 701 N N . PRO A 1 89 ? -9.491 14.692 1.936 1.00 83.44 89 PRO A N 1
ATOM 702 C CA . PRO A 1 89 ? -10.816 14.999 1.416 1.00 83.44 89 PRO A CA 1
ATOM 703 C C . PRO A 1 89 ? -11.471 13.768 0.768 1.00 83.44 89 PRO A C 1
ATOM 705 O O . PRO A 1 89 ? -10.870 13.121 -0.093 1.00 83.44 89 PRO A O 1
ATOM 708 N N . LYS A 1 90 ? -12.706 13.441 1.177 1.00 84.00 90 LYS A N 1
ATOM 709 C CA . LYS A 1 90 ? -13.424 12.226 0.742 1.00 84.00 90 LYS A CA 1
ATOM 710 C C . LYS A 1 90 ? -13.591 12.150 -0.774 1.00 84.00 90 LYS A C 1
ATOM 712 O O . LYS A 1 90 ? -13.589 11.061 -1.325 1.00 84.00 90 LYS A O 1
ATOM 717 N N . GLU A 1 91 ? -13.688 13.292 -1.447 1.00 84.44 91 GLU A N 1
ATOM 718 C CA . GLU A 1 91 ? -13.785 13.401 -2.903 1.00 84.44 91 GLU A CA 1
ATOM 719 C C . GLU A 1 91 ? -12.543 12.896 -3.653 1.00 84.44 91 GLU A C 1
ATOM 721 O O . GLU A 1 91 ? -12.619 12.610 -4.849 1.00 84.44 91 GLU A O 1
ATOM 726 N N . LEU A 1 92 ? -11.399 12.781 -2.971 1.00 81.69 92 LEU A N 1
ATOM 727 C CA . LEU A 1 92 ? -10.207 12.160 -3.540 1.00 81.69 92 LEU A CA 1
ATOM 728 C C . LEU A 1 92 ? -10.289 10.635 -3.460 1.00 81.69 92 LEU A C 1
ATOM 730 O O . LEU A 1 92 ? -9.734 9.962 -4.319 1.00 81.69 92 LEU A O 1
ATOM 734 N N . ILE A 1 93 ? -11.002 10.080 -2.481 1.00 78.75 93 ILE A N 1
ATOM 735 C CA . ILE A 1 93 ? -11.074 8.637 -2.258 1.00 78.75 93 ILE A CA 1
ATOM 736 C C . ILE A 1 93 ? -12.107 8.046 -3.217 1.00 78.75 93 ILE A C 1
ATOM 738 O O . ILE A 1 93 ? -13.311 8.094 -2.973 1.00 78.75 93 ILE A O 1
ATOM 742 N N . LYS A 1 94 ? -11.629 7.475 -4.323 1.00 77.94 94 LYS A N 1
ATOM 743 C CA . LYS A 1 94 ? -12.471 6.710 -5.249 1.00 77.94 94 LYS A CA 1
ATOM 744 C C . LYS A 1 94 ? -12.541 5.253 -4.828 1.00 77.94 94 LYS A C 1
ATOM 746 O O . LYS A 1 94 ? -11.527 4.675 -4.433 1.00 77.94 94 LYS A O 1
ATOM 751 N N . SER A 1 95 ? -13.725 4.655 -4.946 1.00 76.19 95 SER A N 1
ATOM 752 C CA . SER A 1 95 ? -13.866 3.219 -4.723 1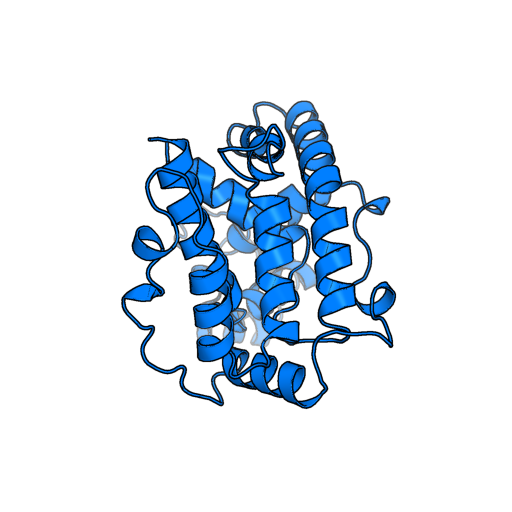.00 76.19 95 SER A CA 1
ATOM 753 C C . SER A 1 95 ? -13.104 2.470 -5.819 1.00 76.19 95 SER A C 1
ATOM 755 O O . SER A 1 95 ? -13.289 2.783 -6.998 1.00 76.19 95 SER A O 1
ATOM 757 N N . PRO A 1 96 ? -12.276 1.465 -5.492 1.00 73.38 96 PRO A N 1
ATOM 758 C CA . PRO A 1 96 ? -11.557 0.722 -6.517 1.00 73.38 96 PRO A CA 1
ATOM 759 C C . PRO A 1 96 ? -12.478 0.049 -7.542 1.00 73.38 96 PRO A C 1
ATOM 761 O O . PRO A 1 96 ? -12.128 -0.023 -8.716 1.00 73.38 96 PRO A O 1
ATOM 764 N N . LEU A 1 97 ? -13.687 -0.348 -7.126 1.00 76.12 97 LEU A N 1
ATOM 765 C CA . LEU A 1 97 ? -14.721 -0.910 -8.003 1.00 76.12 97 LEU A CA 1
ATOM 766 C C . LEU A 1 97 ? -15.127 0.044 -9.137 1.00 76.12 97 LEU A C 1
ATOM 768 O O . LEU A 1 97 ? -15.472 -0.406 -10.225 1.00 76.12 97 LEU A O 1
ATOM 772 N N . GLU A 1 98 ? -15.059 1.357 -8.906 1.00 81.44 98 GLU A N 1
ATOM 773 C CA . GLU A 1 98 ? -15.385 2.386 -9.904 1.00 81.44 98 GLU A CA 1
ATOM 774 C C . GLU A 1 98 ? -14.265 2.584 -10.937 1.00 81.44 98 GLU A C 1
ATOM 776 O O . GLU A 1 98 ? -14.441 3.303 -11.921 1.00 81.44 98 GLU A O 1
ATOM 781 N N . LEU A 1 99 ? -13.092 1.987 -10.705 1.00 84.06 99 LEU A N 1
ATOM 782 C CA . LEU A 1 99 ? -11.875 2.214 -11.483 1.00 84.06 99 LEU A CA 1
ATOM 783 C C . LEU A 1 99 ? -11.504 1.033 -12.382 1.00 84.06 99 LEU A C 1
ATOM 785 O O . LEU A 1 99 ? -10.532 1.136 -13.128 1.00 84.06 99 LEU A O 1
ATOM 789 N N . TYR A 1 100 ? -12.243 -0.075 -12.336 1.00 85.88 100 TYR A N 1
ATOM 790 C CA . TYR A 1 100 ? -11.926 -1.243 -13.152 1.00 85.88 100 TYR A CA 1
ATOM 791 C C . TYR A 1 100 ? -12.215 -0.985 -14.630 1.00 85.88 100 TYR A C 1
ATOM 793 O O . TYR A 1 100 ? -13.278 -0.492 -15.011 1.00 85.88 100 TYR A O 1
ATOM 801 N N . SER A 1 101 ? -11.233 -1.322 -15.463 1.00 83.56 101 SER A N 1
ATOM 802 C CA . SER A 1 101 ? -11.303 -1.210 -16.916 1.00 83.56 101 SER A CA 1
ATOM 803 C C . SER A 1 101 ? -11.423 -2.595 -17.539 1.00 83.56 101 SER A C 1
ATOM 805 O O . SER A 1 101 ? -10.819 -3.546 -17.048 1.00 83.56 101 SER A O 1
ATOM 807 N N . LYS A 1 102 ? -12.157 -2.695 -18.653 1.00 82.31 102 LYS A N 1
ATOM 808 C CA . LYS A 1 102 ? -12.145 -3.899 -19.501 1.00 82.31 102 LYS A CA 1
ATOM 809 C C . LYS A 1 102 ? -10.814 -4.064 -20.243 1.00 82.31 102 LYS A C 1
ATOM 811 O O . LYS A 1 102 ? -10.439 -5.189 -20.548 1.00 82.31 102 LYS A O 1
ATOM 816 N N . ASP A 1 103 ? -10.099 -2.963 -20.468 1.00 89.81 103 ASP A N 1
ATOM 817 C CA . ASP A 1 103 ? -8.799 -2.921 -21.148 1.00 89.81 103 ASP A CA 1
ATOM 818 C C . ASP A 1 103 ? -7.649 -3.015 -20.130 1.00 89.81 103 ASP A C 1
ATOM 820 O O . ASP A 1 103 ? -6.791 -2.135 -20.046 1.00 89.81 103 ASP A O 1
ATOM 824 N N . SER A 1 104 ? -7.686 -4.033 -19.269 1.00 94.06 104 SER A N 1
ATOM 825 C CA . SER A 1 104 ? -6.683 -4.223 -18.220 1.00 94.06 104 SER A CA 1
ATOM 826 C C . SER A 1 104 ? -5.430 -4.921 -18.731 1.00 94.06 104 SER A C 1
ATOM 828 O O . SER A 1 104 ? -5.521 -5.841 -19.539 1.00 94.06 104 SER A O 1
ATOM 830 N N . ALA A 1 105 ? -4.271 -4.550 -18.192 1.00 96.38 105 ALA A N 1
ATOM 831 C CA . ALA A 1 105 ? -3.004 -5.207 -18.499 1.00 96.38 105 ALA A CA 1
ATOM 832 C C . ALA A 1 105 ? -2.866 -6.575 -17.809 1.00 96.38 105 ALA A C 1
ATOM 834 O O . ALA A 1 105 ? -2.216 -7.464 -18.346 1.00 96.38 105 ALA A O 1
ATOM 835 N N . CYS A 1 106 ? -3.486 -6.761 -16.637 1.00 96.19 106 CYS A N 1
ATOM 836 C CA . CYS A 1 106 ? -3.522 -8.061 -15.963 1.00 96.19 106 CYS A CA 1
ATOM 837 C C . CYS A 1 106 ? -4.653 -8.947 -16.508 1.00 96.19 106 CYS A C 1
ATOM 839 O O . CYS A 1 106 ? -5.799 -8.495 -16.641 1.00 96.19 106 CYS A O 1
ATOM 841 N N . THR A 1 107 ? -4.360 -10.223 -16.763 1.00 96.25 107 THR A N 1
ATOM 842 C CA . THR A 1 107 ? -5.384 -11.226 -17.100 1.00 96.25 107 THR A CA 1
ATOM 843 C C . THR A 1 107 ? -6.168 -11.678 -15.861 1.00 96.25 107 THR A C 1
ATOM 845 O O . THR A 1 107 ? -5.927 -11.229 -14.736 1.00 96.25 107 THR A O 1
ATOM 848 N N . ALA A 1 108 ? -7.161 -12.552 -16.055 1.00 94.94 108 ALA A N 1
ATOM 849 C CA . ALA A 1 108 ? -7.834 -13.199 -14.932 1.00 94.94 108 ALA A CA 1
ATOM 850 C C . ALA A 1 108 ? -6.874 -14.117 -14.159 1.00 94.94 108 ALA A C 1
ATOM 852 O O . ALA A 1 108 ? -6.882 -14.060 -12.931 1.00 94.94 108 ALA A O 1
ATOM 853 N N . GLU A 1 109 ? -6.011 -14.867 -14.861 1.00 95.94 109 GLU A N 1
ATOM 854 C CA . GLU A 1 109 ? -4.997 -15.708 -14.215 1.00 95.94 109 GLU A CA 1
ATOM 855 C C . GLU A 1 109 ? -3.983 -14.867 -13.430 1.00 95.94 109 GLU A C 1
ATOM 857 O O . GLU A 1 109 ? -3.630 -15.229 -12.312 1.00 95.94 109 GLU A O 1
ATOM 862 N N . ASP A 1 110 ? -3.568 -13.707 -13.956 1.00 95.88 110 ASP A N 1
ATOM 863 C CA . ASP A 1 110 ? -2.673 -12.804 -13.224 1.00 95.88 110 ASP A CA 1
ATOM 864 C C . ASP A 1 110 ? -3.289 -12.369 -11.884 1.00 95.88 110 ASP A C 1
ATOM 866 O O . ASP A 1 110 ? -2.630 -12.398 -10.845 1.00 95.88 110 ASP A O 1
ATOM 870 N N . ARG A 1 111 ? -4.572 -11.982 -11.887 1.00 94.38 111 ARG A N 1
ATOM 871 C CA . ARG A 1 111 ? -5.287 -11.564 -10.668 1.00 94.38 111 ARG A CA 1
ATOM 872 C C . ARG A 1 111 ? -5.468 -12.710 -9.676 1.00 94.38 111 ARG A C 1
ATOM 874 O O . ARG A 1 111 ? -5.375 -12.480 -8.472 1.00 94.38 111 ARG A O 1
ATOM 881 N N . GLU A 1 112 ? -5.729 -13.918 -10.163 1.00 93.12 112 GLU A N 1
ATOM 882 C CA . GLU A 1 112 ? -5.797 -15.117 -9.326 1.00 93.12 112 GLU A CA 1
ATOM 883 C C . GLU A 1 112 ? -4.439 -15.413 -8.685 1.00 93.12 112 GLU A C 1
ATOM 885 O O . GLU A 1 112 ? -4.364 -15.547 -7.467 1.00 93.12 112 GLU A O 1
ATOM 890 N N . SER A 1 113 ? -3.359 -15.381 -9.467 1.00 92.06 113 SER A N 1
ATOM 891 C CA . SER A 1 113 ? -2.001 -15.614 -8.970 1.00 92.06 113 SER A CA 1
ATOM 892 C C . SER A 1 113 ? -1.592 -14.587 -7.910 1.00 92.06 113 SER A C 1
ATOM 894 O O . SER A 1 113 ? -1.091 -14.958 -6.848 1.00 92.06 113 SER A O 1
ATOM 896 N N . ILE A 1 114 ? -1.910 -13.303 -8.136 1.00 90.19 114 ILE A N 1
ATOM 897 C CA . ILE A 1 114 ? -1.769 -12.242 -7.129 1.00 90.19 114 ILE A CA 1
ATOM 898 C C . ILE A 1 114 ? -2.478 -12.658 -5.831 1.00 90.19 114 ILE A C 1
ATOM 900 O O . ILE A 1 114 ? -1.859 -12.663 -4.765 1.00 90.19 114 ILE A O 1
ATOM 904 N N . ASN A 1 115 ? -3.755 -13.041 -5.905 1.00 89.69 115 ASN A N 1
ATOM 905 C CA . ASN A 1 115 ? -4.544 -13.431 -4.734 1.00 89.69 115 ASN A CA 1
ATOM 906 C C . ASN A 1 115 ? -3.954 -14.644 -4.006 1.00 89.69 115 ASN A C 1
ATOM 908 O O . ASN A 1 115 ? -3.819 -14.594 -2.784 1.00 89.69 115 ASN A O 1
ATOM 912 N N . SER A 1 116 ? -3.553 -15.688 -4.729 1.00 88.44 116 SER A N 1
ATOM 913 C CA . SER A 1 116 ? -2.960 -16.891 -4.139 1.00 88.44 116 SER A CA 1
ATOM 914 C C . SER A 1 116 ? -1.627 -16.602 -3.445 1.00 88.44 116 SER A C 1
ATOM 916 O O . SER A 1 116 ? -1.387 -17.114 -2.347 1.00 88.44 116 SER A O 1
ATOM 918 N N . THR A 1 117 ? -0.792 -15.706 -3.992 1.00 85.06 117 THR A N 1
ATOM 919 C CA . THR A 1 117 ? 0.405 -15.214 -3.287 1.00 85.06 117 THR A CA 1
ATOM 920 C C . THR A 1 117 ? 0.033 -14.515 -1.976 1.00 85.06 117 THR A C 1
ATOM 922 O O . THR A 1 117 ? 0.668 -14.753 -0.948 1.00 85.06 117 THR A O 1
ATOM 925 N N . PHE A 1 118 ? -1.009 -13.677 -1.976 1.00 78.88 118 PHE A N 1
ATOM 926 C CA . PHE A 1 118 ? -1.453 -12.965 -0.771 1.00 78.88 118 PHE A CA 1
ATOM 927 C C . PHE A 1 118 ? -2.044 -13.878 0.298 1.00 78.88 118 PHE A C 1
ATOM 929 O O . PHE A 1 118 ? -1.762 -13.705 1.485 1.00 78.88 118 PHE A O 1
ATOM 936 N N . LEU A 1 119 ? -2.837 -14.865 -0.108 1.00 80.44 119 LEU A N 1
ATOM 937 C CA . LEU A 1 119 ? -3.421 -15.848 0.801 1.00 80.44 119 LEU A CA 1
ATOM 938 C C . LEU A 1 119 ? -2.351 -16.823 1.334 1.00 80.44 119 LEU A C 1
ATOM 940 O O . LEU A 1 119 ? -2.498 -17.394 2.417 1.00 80.44 119 LEU A O 1
ATOM 944 N N . GLY A 1 120 ? -1.199 -16.909 0.661 1.00 78.62 120 GLY A N 1
ATOM 945 C CA . GLY A 1 120 ? -0.126 -17.850 0.976 1.00 78.62 120 GLY A CA 1
ATOM 946 C C . GLY A 1 120 ? -0.449 -19.270 0.523 1.00 78.62 120 GLY A C 1
ATOM 947 O O . GLY A 1 120 ? 0.056 -20.218 1.111 1.00 78.62 120 GLY A O 1
ATOM 948 N N . GLU A 1 121 ? -1.309 -19.398 -0.485 1.00 83.00 121 GLU A N 1
ATOM 949 C CA . GLU A 1 121 ? -1.594 -20.657 -1.181 1.00 83.00 121 GLU A CA 1
ATOM 950 C C . GLU A 1 121 ? -0.410 -21.063 -2.063 1.00 83.00 121 GLU A C 1
ATOM 952 O O . GLU A 1 121 ? -0.137 -22.247 -2.245 1.00 83.00 121 GLU A O 1
ATOM 957 N N . THR A 1 122 ? 0.333 -20.068 -2.548 1.00 78.69 122 THR A N 1
ATOM 958 C CA . THR A 1 122 ? 1.601 -20.250 -3.249 1.00 78.69 122 THR A CA 1
ATOM 959 C C . THR A 1 122 ? 2.726 -19.827 -2.316 1.00 78.69 122 THR A C 1
ATOM 961 O O . THR A 1 122 ? 2.791 -18.657 -1.927 1.00 78.69 122 THR A O 1
ATOM 964 N N . GLU A 1 123 ? 3.621 -20.751 -1.951 1.00 67.94 123 GLU A N 1
ATOM 965 C CA . GLU A 1 123 ? 4.860 -20.359 -1.278 1.00 67.94 123 GLU A CA 1
ATOM 966 C C . GLU A 1 123 ? 5.665 -19.474 -2.236 1.00 67.94 123 GLU A C 1
ATOM 968 O O . GLU A 1 123 ? 6.029 -19.926 -3.325 1.00 67.94 123 GLU A O 1
ATOM 973 N N . PRO A 1 124 ? 5.921 -18.201 -1.889 1.00 63.97 124 PRO A N 1
ATOM 974 C CA . PRO A 1 124 ? 6.718 -17.350 -2.748 1.00 63.97 124 PRO A CA 1
ATOM 975 C C . PRO A 1 124 ? 8.121 -17.947 -2.832 1.00 63.97 124 PRO A C 1
ATOM 977 O O . PRO A 1 124 ? 8.735 -18.222 -1.798 1.00 63.97 124 PRO A O 1
ATOM 980 N N . GLU A 1 125 ? 8.646 -18.102 -4.050 1.00 71.12 125 GLU A N 1
ATOM 981 C CA . GLU A 1 125 ? 10.054 -18.447 -4.230 1.00 71.12 125 GLU A CA 1
ATOM 982 C C . GLU A 1 125 ? 10.920 -17.520 -3.368 1.00 71.12 125 GLU A C 1
ATOM 984 O O . GLU A 1 125 ? 10.629 -16.321 -3.210 1.00 71.12 125 GLU A O 1
ATOM 989 N N . SER A 1 126 ? 11.990 -18.079 -2.793 1.00 76.56 126 SER A N 1
ATOM 990 C CA . SER A 1 126 ? 12.957 -17.294 -2.031 1.00 76.56 126 SER A CA 1
ATOM 991 C C . SER A 1 126 ? 13.357 -16.081 -2.862 1.00 76.56 126 SER A C 1
ATOM 993 O O . SER A 1 126 ? 13.816 -16.234 -3.995 1.00 76.56 126 SER A O 1
ATOM 995 N N . MET A 1 127 ? 13.139 -14.883 -2.315 1.00 80.19 127 MET A N 1
ATOM 996 C CA . MET A 1 127 ? 13.337 -13.646 -3.061 1.00 80.19 127 MET A CA 1
ATOM 997 C C . MET A 1 127 ? 14.785 -13.595 -3.577 1.00 80.19 127 MET A C 1
ATOM 999 O O . MET A 1 127 ? 15.706 -13.617 -2.756 1.00 80.19 127 MET A O 1
ATOM 1003 N N . PRO A 1 128 ? 14.997 -13.523 -4.902 1.00 86.81 128 PRO A N 1
ATOM 1004 C CA . PRO A 1 128 ? 16.336 -13.472 -5.467 1.00 86.81 128 PRO A CA 1
ATOM 1005 C C . PRO A 1 128 ? 17.127 -12.268 -4.938 1.00 86.81 128 PRO A C 1
ATOM 1007 O O . PRO A 1 128 ? 16.546 -11.226 -4.623 1.00 86.81 128 PRO A O 1
ATOM 1010 N N . ILE A 1 129 ? 18.456 -12.381 -4.866 1.00 90.25 129 ILE A N 1
ATOM 1011 C CA . ILE A 1 129 ? 19.326 -11.309 -4.346 1.00 90.25 129 ILE A CA 1
ATOM 1012 C C . ILE A 1 129 ? 19.171 -10.026 -5.179 1.00 90.25 129 ILE A C 1
ATOM 1014 O O . ILE A 1 129 ? 19.206 -8.923 -4.634 1.00 90.25 129 ILE A O 1
ATOM 1018 N N . GLU A 1 130 ? 18.938 -10.145 -6.488 1.00 91.50 130 GLU A N 1
ATOM 1019 C CA . GLU A 1 130 ? 18.667 -9.013 -7.379 1.00 91.50 130 GLU A CA 1
ATOM 1020 C C . GLU A 1 130 ? 17.383 -8.243 -7.030 1.00 91.50 130 GLU A C 1
ATOM 1022 O O . GLU A 1 130 ? 17.246 -7.085 -7.417 1.00 91.50 130 GLU A O 1
ATOM 1027 N N . CYS A 1 131 ? 16.476 -8.851 -6.261 1.00 90.44 131 CYS A N 1
ATOM 1028 C CA . CYS A 1 131 ? 15.234 -8.238 -5.802 1.00 90.44 131 CYS A CA 1
ATOM 1029 C C . CYS A 1 131 ? 15.360 -7.535 -4.448 1.00 90.44 131 CYS A C 1
ATOM 1031 O O . CYS A 1 131 ? 14.387 -6.956 -3.960 1.00 90.44 131 CYS A O 1
ATOM 1033 N N . MET A 1 132 ? 16.548 -7.546 -3.837 1.00 88.88 132 MET A N 1
ATOM 1034 C CA . MET A 1 132 ? 16.803 -6.755 -2.638 1.00 88.88 132 MET A CA 1
ATOM 1035 C C . MET A 1 132 ? 16.716 -5.253 -2.967 1.00 88.88 132 MET A C 1
ATOM 1037 O O . MET A 1 132 ? 17.239 -4.827 -4.000 1.00 88.88 132 MET A O 1
ATOM 1041 N N . PRO A 1 133 ? 16.131 -4.412 -2.090 1.00 88.31 133 PRO A N 1
ATOM 1042 C CA . PRO A 1 133 ? 16.004 -2.975 -2.341 1.00 88.31 133 PRO A CA 1
ATOM 1043 C C . PRO A 1 133 ? 17.315 -2.273 -2.720 1.00 88.31 133 PRO A C 1
ATOM 1045 O O . PRO A 1 133 ? 17.318 -1.445 -3.624 1.00 88.31 133 PRO A O 1
ATOM 1048 N N . SER A 1 134 ? 18.437 -2.662 -2.106 1.00 87.50 134 SER A N 1
ATOM 1049 C CA . SER A 1 134 ? 19.778 -2.130 -2.402 1.00 87.50 134 SER A CA 1
ATOM 1050 C C . SER A 1 134 ? 20.354 -2.554 -3.758 1.00 87.50 134 SER A C 1
ATOM 1052 O O . SER A 1 134 ? 21.396 -2.054 -4.169 1.00 87.50 134 SER A O 1
ATOM 1054 N N . LYS A 1 135 ? 19.723 -3.512 -4.445 1.00 92.25 135 LYS A N 1
ATOM 1055 C CA . LYS A 1 135 ? 20.071 -3.929 -5.813 1.00 92.25 135 LYS A CA 1
ATOM 1056 C C . LYS A 1 135 ? 19.142 -3.328 -6.860 1.00 92.25 135 LYS A C 1
ATOM 1058 O O . LYS A 1 135 ? 19.529 -3.234 -8.022 1.00 92.25 135 LYS A O 1
ATOM 1063 N N . ILE A 1 136 ? 17.947 -2.914 -6.446 1.00 90.25 136 ILE A N 1
ATOM 1064 C CA . ILE A 1 136 ? 16.967 -2.231 -7.293 1.00 90.25 136 ILE A CA 1
ATOM 1065 C C . ILE A 1 136 ? 17.239 -0.731 -7.330 1.00 90.25 136 ILE A C 1
ATOM 1067 O O . ILE A 1 136 ? 17.110 -0.124 -8.386 1.00 90.25 136 ILE A O 1
ATOM 1071 N N . VAL A 1 137 ? 17.612 -0.140 -6.197 1.00 89.00 137 VAL A N 1
ATOM 1072 C CA . VAL A 1 137 ? 17.931 1.281 -6.086 1.00 89.00 137 VAL A CA 1
ATOM 1073 C C . VAL A 1 137 ? 19.434 1.425 -5.903 1.00 89.00 137 VAL A C 1
ATOM 1075 O O . VAL A 1 137 ? 19.975 0.987 -4.887 1.00 89.00 137 VAL A O 1
ATOM 1078 N N . ASP A 1 138 ? 20.085 2.041 -6.882 1.00 86.69 138 ASP A N 1
ATOM 1079 C CA . ASP A 1 138 ? 21.536 2.202 -6.942 1.00 86.69 138 ASP A CA 1
ATOM 1080 C C . ASP A 1 138 ? 21.870 3.637 -7.349 1.00 86.69 138 ASP A C 1
ATOM 1082 O O . ASP A 1 138 ? 21.329 4.147 -8.332 1.00 86.69 138 ASP A O 1
ATOM 1086 N N . ALA A 1 139 ? 22.706 4.314 -6.559 1.00 85.50 139 ALA A N 1
ATOM 1087 C CA . ALA A 1 139 ? 23.076 5.717 -6.765 1.00 85.50 139 ALA A CA 1
ATOM 1088 C C . ALA A 1 139 ? 21.862 6.664 -6.910 1.00 85.50 139 ALA A C 1
ATOM 1090 O O . ALA A 1 139 ? 21.897 7.648 -7.650 1.00 85.50 139 ALA A O 1
ATOM 1091 N N . GLY A 1 140 ? 20.765 6.360 -6.207 1.00 78.25 140 GLY A N 1
ATOM 1092 C CA . GLY A 1 140 ? 19.516 7.126 -6.256 1.00 78.25 140 GLY A CA 1
ATOM 1093 C C . GLY A 1 140 ? 18.652 6.896 -7.502 1.00 78.25 140 GLY A C 1
ATOM 1094 O O . GLY A 1 140 ? 17.614 7.541 -7.623 1.00 78.25 140 GLY A O 1
ATOM 1095 N N . GLN A 1 141 ? 19.036 5.982 -8.397 1.00 84.50 141 GLN A N 1
ATOM 1096 C CA . GLN A 1 141 ? 18.238 5.576 -9.554 1.00 84.50 141 GLN A CA 1
ATOM 1097 C C . GLN A 1 141 ? 17.569 4.224 -9.310 1.00 84.50 141 GLN A C 1
ATOM 1099 O O . GLN A 1 141 ? 18.163 3.321 -8.718 1.00 84.50 141 GLN A O 1
ATOM 1104 N N . VAL A 1 142 ? 16.337 4.066 -9.796 1.00 86.94 142 VAL A N 1
ATOM 1105 C CA . VAL A 1 142 ? 15.618 2.790 -9.734 1.00 86.94 142 VAL A CA 1
ATOM 1106 C C . VAL A 1 142 ? 15.840 2.003 -11.020 1.00 86.94 142 VAL A C 1
ATOM 1108 O O . VAL A 1 142 ? 15.577 2.475 -12.123 1.00 86.94 142 VAL A O 1
ATOM 1111 N N . ARG A 1 143 ? 16.263 0.748 -10.886 1.00 92.44 143 ARG A N 1
ATOM 1112 C CA . ARG A 1 143 ? 16.361 -0.217 -11.983 1.00 92.44 143 ARG A CA 1
ATOM 1113 C C . ARG A 1 143 ? 14.982 -0.822 -12.259 1.00 92.44 143 ARG A C 1
ATOM 1115 O O . ARG A 1 143 ? 14.684 -1.937 -11.829 1.00 92.44 143 ARG A O 1
ATOM 1122 N N . TRP A 1 144 ? 14.128 -0.076 -12.961 1.00 90.94 144 TRP A N 1
ATOM 1123 C CA . TRP A 1 144 ? 12.718 -0.432 -13.187 1.00 90.94 144 TRP A CA 1
ATOM 1124 C C . TRP A 1 144 ? 12.504 -1.802 -13.846 1.00 90.94 144 TRP A C 1
ATOM 1126 O O . TRP A 1 144 ? 11.594 -2.528 -13.457 1.00 90.94 144 TRP A O 1
ATOM 1136 N N . GLU A 1 145 ? 13.367 -2.206 -14.779 1.00 92.94 145 GLU A N 1
ATOM 1137 C CA . GLU A 1 145 ? 13.301 -3.538 -15.405 1.00 92.94 145 GLU A CA 1
ATOM 1138 C C . GLU A 1 145 ? 13.615 -4.670 -14.411 1.00 92.94 145 GLU A C 1
ATOM 1140 O O . GLU A 1 145 ? 12.940 -5.706 -14.394 1.00 92.94 145 GLU A O 1
ATOM 1145 N N . THR A 1 146 ? 14.600 -4.463 -13.528 1.00 93.81 146 THR A N 1
ATOM 1146 C CA . THR A 1 146 ? 14.894 -5.395 -12.430 1.00 93.81 146 THR A CA 1
ATOM 1147 C C . THR A 1 146 ? 13.695 -5.487 -11.493 1.00 93.81 146 THR A C 1
ATOM 1149 O O . TH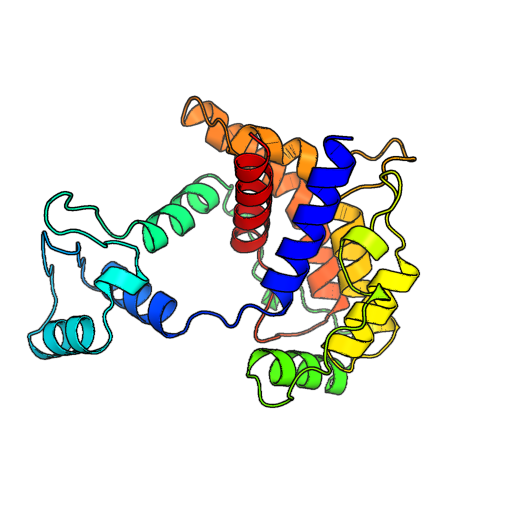R A 1 146 ? 13.253 -6.589 -11.174 1.00 93.81 146 THR A O 1
ATOM 1152 N N . PHE A 1 147 ? 13.118 -4.346 -11.108 1.00 92.44 147 PHE A N 1
ATOM 1153 C CA . PHE A 1 147 ? 11.930 -4.308 -10.260 1.00 92.44 147 PHE A CA 1
ATOM 1154 C C . PHE A 1 147 ? 10.734 -5.038 -10.893 1.00 92.44 147 PHE A C 1
ATOM 1156 O O . PHE A 1 147 ? 10.147 -5.910 -10.255 1.00 92.44 147 PHE A O 1
ATOM 1163 N N . SER A 1 148 ? 10.423 -4.760 -12.163 1.00 94.06 148 SER A N 1
ATOM 1164 C CA . SER A 1 148 ? 9.342 -5.432 -12.895 1.00 94.06 148 SER A CA 1
ATOM 1165 C C . SER A 1 148 ? 9.565 -6.948 -12.932 1.00 94.06 148 SER A C 1
ATOM 1167 O O . SER A 1 148 ? 8.660 -7.721 -12.623 1.00 94.06 148 SER A O 1
ATOM 1169 N N . THR A 1 149 ? 10.799 -7.395 -13.191 1.00 94.31 149 THR A N 1
ATOM 1170 C CA . THR A 1 149 ? 11.169 -8.821 -13.149 1.00 94.31 149 THR A CA 1
ATOM 1171 C C . THR A 1 149 ? 10.928 -9.444 -11.772 1.00 94.31 149 THR A C 1
ATOM 1173 O O . THR A 1 149 ? 10.407 -10.556 -11.678 1.00 94.31 149 THR A O 1
ATOM 1176 N N . CYS A 1 150 ? 11.257 -8.726 -10.700 1.00 92.88 150 CYS A N 1
ATOM 1177 C CA . CYS A 1 150 ? 11.020 -9.175 -9.333 1.00 92.88 150 CYS A CA 1
ATOM 1178 C C . CYS A 1 150 ? 9.531 -9.290 -8.999 1.00 92.88 150 CYS A C 1
ATOM 1180 O O . CYS A 1 150 ? 9.120 -10.299 -8.431 1.00 92.88 150 CYS A O 1
ATOM 1182 N N . VAL A 1 151 ? 8.712 -8.313 -9.400 1.00 92.38 151 VAL A N 1
ATOM 1183 C CA . VAL A 1 151 ? 7.248 -8.360 -9.235 1.00 92.38 151 VAL A CA 1
ATOM 1184 C C . VAL A 1 151 ? 6.657 -9.573 -9.958 1.00 92.38 151 VAL A C 1
ATOM 1186 O O . VAL A 1 151 ? 5.871 -10.308 -9.363 1.00 92.38 151 VAL A O 1
ATOM 1189 N N . ARG A 1 152 ? 7.088 -9.838 -11.201 1.00 93.88 152 ARG A N 1
ATOM 1190 C CA . ARG A 1 152 ? 6.650 -11.020 -11.966 1.00 93.88 152 ARG A CA 1
ATOM 1191 C C . ARG A 1 152 ? 6.940 -12.318 -11.237 1.00 93.88 152 ARG A C 1
ATOM 1193 O O . ARG A 1 152 ? 6.067 -13.169 -11.165 1.00 93.88 152 ARG A O 1
ATOM 1200 N N . ARG A 1 153 ? 8.152 -12.467 -10.695 1.00 91.44 153 ARG A N 1
ATOM 1201 C CA . ARG A 1 153 ? 8.540 -13.676 -9.955 1.00 91.44 153 ARG A CA 1
ATOM 1202 C C . ARG A 1 153 ? 7.771 -13.822 -8.647 1.00 91.44 153 ARG A C 1
ATOM 1204 O O . ARG A 1 153 ? 7.343 -14.918 -8.326 1.00 91.44 153 ARG A O 1
ATOM 1211 N N . ILE A 1 154 ? 7.576 -12.725 -7.913 1.00 87.88 154 ILE A N 1
ATOM 1212 C CA . ILE A 1 154 ? 6.872 -12.751 -6.625 1.00 87.88 154 ILE A CA 1
ATOM 1213 C C . ILE A 1 154 ? 5.416 -13.178 -6.796 1.00 87.88 154 ILE A C 1
ATOM 1215 O O . ILE A 1 154 ? 4.942 -13.980 -6.000 1.00 87.88 154 ILE A O 1
ATOM 1219 N N . PHE A 1 155 ? 4.726 -12.641 -7.802 1.00 90.25 155 PHE A N 1
ATOM 1220 C CA . PHE A 1 155 ? 3.300 -12.903 -7.996 1.00 90.25 155 PHE A CA 1
ATOM 1221 C C . PHE A 1 155 ? 2.990 -13.953 -9.058 1.00 90.25 155 PHE A C 1
ATOM 1223 O O . PHE A 1 155 ? 1.823 -14.261 -9.251 1.00 90.25 155 PHE A O 1
ATOM 1230 N N . GLY A 1 156 ? 3.980 -14.465 -9.791 1.00 92.25 156 GLY A N 1
ATOM 1231 C CA . GLY A 1 156 ? 3.737 -15.365 -10.922 1.00 92.25 156 GLY A CA 1
ATOM 1232 C C . GLY A 1 156 ? 2.954 -14.718 -12.072 1.00 92.25 156 GLY A C 1
ATOM 1233 O O . GLY A 1 156 ? 2.199 -15.407 -12.745 1.00 92.25 156 GLY A O 1
ATOM 1234 N N . VAL A 1 157 ? 3.106 -13.405 -12.291 1.00 94.88 157 VAL A N 1
ATOM 1235 C CA . VAL A 1 157 ? 2.296 -12.639 -13.262 1.00 94.88 157 VAL A CA 1
ATOM 1236 C C . VAL A 1 157 ? 3.015 -12.336 -14.579 1.00 94.88 157 VAL A C 1
ATOM 1238 O O . VAL A 1 157 ? 4.251 -12.361 -14.694 1.00 94.88 157 VAL A O 1
ATOM 1241 N N . SER A 1 158 ? 2.218 -11.985 -15.586 1.00 97.06 158 SER A N 1
ATOM 1242 C CA . SER A 1 158 ? 2.655 -11.491 -16.887 1.00 97.06 158 SER A CA 1
ATOM 1243 C C . SER A 1 158 ? 3.498 -10.210 -16.791 1.00 97.06 158 SER A C 1
ATOM 1245 O O . SER A 1 158 ? 3.484 -9.479 -15.795 1.00 97.06 158 SER A O 1
ATOM 1247 N N . LYS A 1 159 ? 4.262 -9.924 -17.856 1.00 96.50 159 LYS A N 1
ATOM 1248 C CA . LYS A 1 159 ? 5.063 -8.691 -17.954 1.00 96.50 159 LYS A CA 1
ATOM 1249 C C . LYS A 1 159 ? 4.182 -7.441 -17.951 1.00 96.50 159 LYS A C 1
ATOM 1251 O O . LYS A 1 159 ? 4.543 -6.438 -17.344 1.00 96.50 159 LYS A O 1
ATOM 1256 N N . ASP A 1 160 ? 3.038 -7.502 -18.616 1.00 97.00 160 ASP A N 1
ATOM 1257 C CA . ASP A 1 160 ? 2.139 -6.356 -18.710 1.00 97.00 160 ASP A CA 1
ATOM 1258 C C . ASP A 1 160 ? 1.489 -6.070 -17.352 1.00 97.00 160 ASP A C 1
ATOM 1260 O O . ASP A 1 160 ? 1.452 -4.917 -16.920 1.00 97.00 160 ASP A O 1
ATOM 1264 N N . CYS A 1 161 ? 1.110 -7.113 -16.609 1.00 96.62 161 CYS A N 1
ATOM 1265 C CA . CYS A 1 161 ? 0.593 -6.959 -15.255 1.00 96.62 161 CYS A CA 1
ATOM 1266 C C . CYS A 1 161 ? 1.639 -6.419 -14.265 1.00 96.62 161 CYS A C 1
ATOM 1268 O O . CYS A 1 161 ? 1.344 -5.526 -13.465 1.00 96.62 161 CYS A O 1
ATOM 1270 N N . SER A 1 162 ? 2.891 -6.890 -14.321 1.00 95.56 162 SER A N 1
ATOM 1271 C CA . SER A 1 162 ? 3.942 -6.372 -13.432 1.00 95.56 162 SER A CA 1
ATOM 1272 C C . SER A 1 162 ? 4.258 -4.898 -13.679 1.00 95.56 162 SER A C 1
ATOM 1274 O O . SER A 1 162 ? 4.609 -4.174 -12.744 1.00 95.56 162 SER A O 1
ATOM 1276 N N . ASN A 1 163 ? 4.077 -4.422 -14.913 1.00 95.94 163 ASN A N 1
ATOM 1277 C CA . ASN A 1 163 ? 4.245 -3.012 -15.246 1.00 95.94 163 ASN A CA 1
ATOM 1278 C C . ASN A 1 163 ? 3.217 -2.110 -14.546 1.00 95.94 163 ASN A C 1
ATOM 1280 O O . ASN A 1 163 ? 3.526 -0.941 -14.325 1.00 95.94 163 ASN A O 1
ATOM 1284 N N . CYS A 1 164 ? 2.063 -2.629 -14.106 1.00 95.88 164 CYS A N 1
ATOM 1285 C CA . CYS A 1 164 ? 1.128 -1.865 -13.276 1.00 95.88 164 CYS A CA 1
ATOM 1286 C C . CYS A 1 164 ? 1.771 -1.423 -11.952 1.00 95.88 164 CYS A C 1
ATOM 1288 O O . CYS A 1 164 ? 1.624 -0.272 -11.539 1.00 95.88 164 CYS A O 1
ATOM 1290 N N . TYR A 1 165 ? 2.522 -2.316 -11.301 1.00 93.62 165 TYR A N 1
ATOM 1291 C CA . TYR A 1 165 ? 3.219 -2.030 -10.042 1.00 93.62 165 TYR A CA 1
ATOM 1292 C C . TYR A 1 165 ? 4.414 -1.101 -10.256 1.00 93.62 165 TYR A C 1
ATOM 1294 O O . TYR A 1 165 ? 4.625 -0.170 -9.480 1.00 93.62 165 TYR A O 1
ATOM 1302 N N . THR A 1 166 ? 5.180 -1.336 -11.324 1.00 92.56 166 THR A N 1
ATOM 1303 C CA . THR A 1 166 ? 6.318 -0.489 -11.709 1.00 92.56 166 THR A CA 1
ATOM 1304 C C . THR A 1 166 ? 5.861 0.930 -12.032 1.00 92.56 166 THR A C 1
ATOM 1306 O O . THR A 1 166 ? 6.436 1.881 -11.513 1.00 92.56 166 THR A O 1
ATOM 1309 N N . GLY A 1 167 ? 4.797 1.080 -12.829 1.00 93.25 167 GLY A N 1
ATOM 1310 C CA . GLY A 1 167 ? 4.216 2.378 -13.171 1.00 93.25 167 GLY A CA 1
ATOM 1311 C C . GLY A 1 167 ? 3.734 3.127 -11.933 1.00 93.25 167 GLY A C 1
ATOM 1312 O O . GLY A 1 167 ? 4.111 4.279 -11.734 1.00 93.25 167 GLY A O 1
ATOM 1313 N N . PHE A 1 168 ? 3.007 2.441 -11.044 1.00 93.44 168 PHE A N 1
ATOM 1314 C CA . PHE A 1 168 ? 2.592 3.013 -9.764 1.00 93.44 168 PHE A CA 1
ATOM 1315 C C . PHE A 1 168 ? 3.784 3.521 -8.945 1.00 93.44 168 PHE A C 1
ATOM 1317 O O . PHE A 1 168 ? 3.802 4.674 -8.518 1.00 93.44 168 PHE A O 1
ATOM 1324 N N . LEU A 1 169 ? 4.801 2.681 -8.733 1.00 90.50 169 LEU A N 1
ATOM 1325 C CA . LEU A 1 169 ? 5.969 3.079 -7.954 1.00 90.50 169 LEU A CA 1
ATOM 1326 C C . LEU A 1 169 ? 6.759 4.214 -8.595 1.00 90.50 169 LEU A C 1
ATOM 1328 O O . LEU A 1 169 ? 7.272 5.055 -7.862 1.00 90.50 169 LEU A O 1
ATOM 1332 N N . ASN A 1 170 ? 6.854 4.241 -9.922 1.00 89.88 170 ASN A N 1
ATOM 1333 C CA . ASN A 1 170 ? 7.530 5.308 -10.646 1.00 89.88 170 ASN A CA 1
ATOM 1334 C C . ASN A 1 170 ? 6.815 6.651 -10.446 1.00 89.88 170 ASN A C 1
ATOM 1336 O O . ASN A 1 170 ? 7.454 7.642 -10.100 1.00 89.88 170 ASN A O 1
ATOM 1340 N N . GLU A 1 171 ? 5.483 6.676 -10.545 1.00 90.75 171 GLU A N 1
ATOM 1341 C CA . GLU A 1 171 ? 4.695 7.891 -10.299 1.00 90.75 171 GLU A CA 1
ATOM 1342 C C . GLU A 1 171 ? 4.815 8.389 -8.842 1.00 90.75 171 GLU A C 1
ATOM 1344 O O . GLU A 1 171 ? 4.895 9.593 -8.586 1.00 90.75 171 GLU A O 1
ATOM 1349 N N . ILE A 1 172 ? 4.876 7.475 -7.866 1.00 89.88 172 ILE A N 1
ATOM 1350 C CA . ILE A 1 172 ? 4.982 7.835 -6.443 1.00 89.88 172 ILE A CA 1
ATOM 1351 C C . ILE A 1 172 ? 6.406 8.220 -6.035 1.00 89.88 172 ILE A C 1
ATOM 1353 O O . ILE A 1 172 ? 6.597 9.185 -5.289 1.00 89.88 172 ILE A O 1
ATOM 1357 N N . GLY A 1 173 ? 7.401 7.452 -6.470 1.00 84.50 173 GLY A N 1
ATOM 1358 C CA . GLY A 1 173 ? 8.794 7.646 -6.083 1.00 84.50 173 GLY A CA 1
ATOM 1359 C C . GLY A 1 173 ? 9.476 8.784 -6.835 1.00 84.50 173 GLY A C 1
ATOM 1360 O O . GLY A 1 173 ? 10.309 9.484 -6.252 1.00 84.50 173 GLY A O 1
ATOM 1361 N N . GLY A 1 174 ? 9.054 9.017 -8.079 1.00 82.38 174 GLY A N 1
ATOM 1362 C CA . GLY A 1 174 ? 9.725 9.904 -9.019 1.00 82.38 174 GLY A CA 1
ATOM 1363 C C . GLY A 1 174 ? 11.039 9.315 -9.528 1.00 82.38 174 GLY A C 1
ATOM 1364 O O . GLY A 1 174 ? 11.459 8.226 -9.131 1.00 82.38 174 GLY A O 1
ATOM 1365 N N . ASP A 1 175 ? 11.702 10.079 -10.387 1.00 71.75 175 ASP A N 1
ATOM 1366 C CA . ASP A 1 175 ? 13.047 9.788 -10.871 1.00 71.75 175 ASP A CA 1
ATOM 1367 C C . ASP A 1 175 ? 13.982 10.902 -10.387 1.00 71.75 175 ASP A C 1
ATOM 1369 O O . ASP A 1 175 ? 13.725 12.081 -10.627 1.00 71.75 175 ASP A O 1
ATOM 1373 N N . ALA A 1 176 ? 15.076 10.542 -9.708 1.00 61.34 176 ALA A N 1
ATOM 1374 C CA . ALA A 1 176 ? 16.087 11.502 -9.261 1.00 61.34 176 ALA A CA 1
ATOM 1375 C C . ALA A 1 176 ? 16.723 12.296 -10.417 1.00 61.34 176 ALA A C 1
ATOM 1377 O O . ALA A 1 176 ? 17.279 13.372 -10.191 1.00 61.34 176 ALA A O 1
ATOM 1378 N N . SER A 1 177 ? 16.684 11.750 -11.635 1.00 63.19 177 SER A N 1
ATOM 1379 C CA . SER A 1 177 ? 17.255 12.348 -12.839 1.00 63.19 177 SER A CA 1
ATOM 1380 C C . SER A 1 177 ? 16.289 13.266 -13.595 1.00 63.19 177 SER A C 1
ATOM 1382 O O . SER A 1 177 ? 16.743 14.128 -14.352 1.00 63.19 177 SER A O 1
ATOM 1384 N N . GLU A 1 178 ? 14.978 13.159 -13.358 1.00 58.47 178 GLU A N 1
ATOM 1385 C CA . GLU A 1 178 ? 13.973 13.997 -14.009 1.00 58.47 178 GLU A CA 1
ATOM 1386 C C . GLU A 1 178 ? 13.467 15.108 -13.076 1.00 58.47 178 GLU A C 1
ATOM 1388 O O . GLU A 1 178 ? 13.446 14.991 -11.855 1.00 58.47 178 GLU A O 1
ATOM 1393 N N . LYS A 1 179 ? 12.975 16.218 -13.644 1.00 58.12 179 LYS A N 1
ATOM 1394 C CA . LYS A 1 179 ? 12.330 17.315 -12.883 1.00 58.12 179 LYS A CA 1
ATOM 1395 C C . LYS A 1 179 ? 11.024 16.893 -12.178 1.00 58.12 179 LYS A C 1
ATOM 1397 O O . LYS A 1 179 ? 10.304 17.750 -11.671 1.00 58.12 179 LYS A O 1
ATOM 1402 N N . HIS A 1 180 ? 10.666 15.612 -12.211 1.00 63.03 180 HIS A N 1
ATOM 1403 C CA . HIS A 1 180 ? 9.462 15.066 -11.603 1.00 63.03 180 HIS A CA 1
ATOM 1404 C C . HIS A 1 180 ? 9.780 14.583 -10.188 1.00 63.03 180 HIS A C 1
ATOM 1406 O O . HIS A 1 180 ? 10.121 13.427 -9.951 1.00 63.03 180 HIS A O 1
ATOM 1412 N N . SER A 1 181 ? 9.635 15.493 -9.223 1.00 72.38 181 SER A N 1
ATOM 1413 C CA . SER A 1 181 ? 9.548 15.119 -7.815 1.00 72.38 181 SER A CA 1
ATOM 1414 C C . SER A 1 181 ? 8.291 14.267 -7.626 1.00 72.38 181 SER A C 1
ATOM 1416 O O . SER A 1 181 ? 7.183 14.804 -7.691 1.00 72.38 181 SER A O 1
ATOM 1418 N N . GLY A 1 182 ? 8.449 12.957 -7.431 1.00 85.56 182 GLY A N 1
ATOM 1419 C CA . GLY A 1 182 ? 7.332 12.055 -7.147 1.00 85.56 182 GLY A CA 1
ATOM 1420 C C . GLY A 1 182 ? 6.537 12.469 -5.903 1.00 85.56 182 GLY A C 1
ATOM 1421 O O . GLY A 1 182 ? 6.884 13.399 -5.164 1.00 85.56 182 GLY A O 1
ATOM 1422 N N . CYS A 1 183 ? 5.458 11.749 -5.622 1.00 89.06 183 CYS A N 1
ATOM 1423 C CA . CYS A 1 183 ? 4.567 12.061 -4.507 1.00 89.06 183 CYS A CA 1
ATOM 1424 C C . CYS A 1 183 ? 5.192 11.941 -3.117 1.00 89.06 183 CYS A C 1
ATOM 1426 O O . CYS A 1 183 ? 4.722 12.614 -2.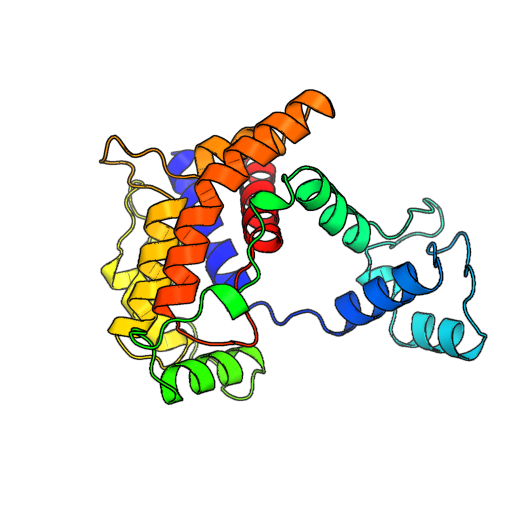198 1.00 89.06 183 CYS A O 1
ATOM 1428 N N . MET A 1 184 ? 6.269 11.165 -2.953 1.00 83.75 184 MET A N 1
ATOM 1429 C CA . MET A 1 184 ? 6.933 11.002 -1.654 1.00 83.75 184 MET A CA 1
ATOM 1430 C C . MET A 1 184 ? 7.329 12.338 -1.004 1.00 83.75 184 MET A C 1
ATOM 1432 O O . MET A 1 184 ? 7.119 12.510 0.196 1.00 83.75 184 MET A O 1
ATOM 1436 N N . ILE A 1 185 ? 7.823 13.305 -1.786 1.00 83.31 185 ILE A N 1
ATOM 1437 C CA . ILE A 1 185 ? 8.234 14.628 -1.278 1.00 83.31 185 ILE A CA 1
ATOM 1438 C C . ILE A 1 185 ? 7.023 15.428 -0.783 1.00 83.31 185 ILE A C 1
ATOM 1440 O O . ILE A 1 185 ? 7.088 16.083 0.256 1.00 83.31 185 ILE A O 1
ATOM 1444 N N . SER A 1 186 ? 5.891 15.339 -1.486 1.00 84.44 186 SER A N 1
ATOM 1445 C CA . SER A 1 186 ? 4.654 16.037 -1.100 1.00 84.44 186 SER A CA 1
ATOM 1446 C C . SER A 1 186 ? 4.044 15.483 0.193 1.00 84.44 186 SER A C 1
ATOM 1448 O O . SER A 1 186 ? 3.290 16.177 0.874 1.00 84.44 186 SER A O 1
ATOM 1450 N N . CYS A 1 187 ? 4.376 14.240 0.536 1.00 86.06 187 CYS A N 1
ATOM 1451 C CA . CYS A 1 187 ? 3.896 13.552 1.727 1.00 86.06 187 CYS A CA 1
ATOM 1452 C C . CYS A 1 187 ? 4.815 13.711 2.943 1.00 86.06 187 CYS A C 1
ATOM 1454 O O . CYS A 1 187 ? 4.375 13.437 4.055 1.00 86.06 187 CYS A O 1
ATOM 1456 N N . TYR A 1 188 ? 6.050 14.188 2.757 1.00 82.69 188 TYR A N 1
ATOM 1457 C CA . TYR A 1 188 ? 7.056 14.311 3.817 1.00 82.69 188 TYR A CA 1
ATOM 1458 C C . TYR A 1 188 ? 6.553 15.080 5.050 1.00 82.69 188 TYR A C 1
ATOM 1460 O O . TYR A 1 188 ? 6.727 14.650 6.185 1.00 82.69 188 TYR A O 1
ATOM 1468 N N . GLY A 1 189 ? 5.833 16.188 4.847 1.00 80.94 189 GLY A N 1
ATOM 1469 C CA . GLY A 1 189 ? 5.349 17.023 5.954 1.00 80.94 189 GLY A CA 1
ATOM 1470 C C . GLY A 1 189 ? 4.309 16.360 6.874 1.00 80.94 189 GLY A C 1
ATOM 1471 O O . GLY A 1 189 ? 3.931 16.959 7.880 1.00 80.94 189 GLY A O 1
ATOM 1472 N N . LEU A 1 190 ? 3.809 15.166 6.541 1.00 82.12 190 LEU A N 1
ATOM 1473 C CA . LEU A 1 190 ? 2.867 14.428 7.388 1.00 82.12 190 LEU A CA 1
ATOM 1474 C C . LEU A 1 190 ? 3.521 13.797 8.617 1.00 82.12 190 LEU A C 1
ATOM 1476 O O . LEU A 1 190 ? 2.813 13.507 9.574 1.00 82.12 190 LEU A O 1
ATOM 1480 N N . GLU A 1 191 ? 4.838 13.609 8.609 1.00 78.25 191 GLU A N 1
ATOM 1481 C CA . GLU A 1 191 ? 5.569 13.056 9.749 1.00 78.25 191 GLU A CA 1
ATOM 1482 C C . GLU A 1 191 ? 5.600 14.043 10.926 1.00 78.25 191 GLU A C 1
ATOM 1484 O O . GLU A 1 191 ? 5.173 13.724 12.031 1.00 78.25 191 GLU A O 1
ATOM 1489 N N . ALA A 1 192 ? 6.042 15.278 10.672 1.00 76.38 192 ALA A N 1
ATOM 1490 C CA . ALA A 1 192 ? 6.232 16.282 11.719 1.00 76.38 192 ALA A CA 1
ATOM 1491 C C . ALA A 1 192 ? 4.920 16.924 12.199 1.00 76.38 192 ALA A C 1
ATOM 1493 O O . ALA A 1 192 ? 4.857 17.441 13.311 1.00 76.38 192 ALA A O 1
ATOM 1494 N N . CYS A 1 193 ? 3.899 16.947 11.336 1.00 76.88 193 CYS A N 1
ATOM 1495 C CA . CYS A 1 193 ? 2.511 17.295 11.637 1.00 76.88 193 CYS A CA 1
ATOM 1496 C C . CYS A 1 193 ? 2.280 18.329 12.783 1.00 76.88 193 CYS A C 1
ATOM 1498 O O . CYS A 1 193 ? 1.544 18.059 13.732 1.00 76.88 193 CYS A O 1
ATOM 1500 N N . PRO A 1 194 ? 2.847 19.555 12.707 1.00 81.69 194 PRO A N 1
ATOM 1501 C CA . PRO A 1 194 ? 2.914 20.497 13.838 1.00 81.69 194 PRO A CA 1
ATOM 1502 C C . PRO A 1 194 ? 1.563 21.089 14.269 1.00 81.69 194 PRO A C 1
ATOM 1504 O O . PRO A 1 194 ? 1.466 21.753 15.298 1.00 81.69 194 PRO A O 1
ATOM 1507 N N . SER A 1 195 ? 0.515 20.930 13.457 1.00 85.75 195 SER A N 1
ATOM 1508 C CA . SER A 1 195 ? -0.853 21.333 13.796 1.00 85.75 195 SER A CA 1
ATOM 1509 C C . SER A 1 195 ? -1.864 20.611 12.911 1.00 85.75 195 SER A C 1
ATOM 1511 O O . SER A 1 195 ? -1.565 20.297 11.757 1.00 85.75 195 SER A O 1
ATOM 1513 N N . LEU A 1 196 ? -3.102 20.456 13.391 1.00 82.06 196 LEU A N 1
ATOM 1514 C CA . LEU A 1 196 ? -4.189 19.829 12.627 1.00 82.06 196 LEU A CA 1
ATOM 1515 C C . LEU A 1 196 ? -4.418 20.497 11.259 1.00 82.06 196 LEU A C 1
ATOM 1517 O O . LEU A 1 196 ? -4.600 19.817 10.248 1.00 82.06 196 LEU A O 1
ATOM 1521 N N . ARG A 1 197 ? -4.362 21.835 11.202 1.00 86.25 197 ARG A N 1
ATOM 1522 C CA . ARG A 1 197 ? -4.522 22.596 9.951 1.00 86.25 197 ARG A CA 1
ATOM 1523 C C . ARG A 1 197 ? -3.401 22.290 8.958 1.00 86.25 197 ARG A C 1
ATOM 1525 O O . ARG A 1 197 ? -3.673 22.143 7.767 1.00 86.25 197 ARG A O 1
ATOM 1532 N N . TYR A 1 198 ? -2.161 22.204 9.437 1.00 86.69 198 TYR A N 1
ATOM 1533 C CA . TYR A 1 198 ? -1.023 21.838 8.598 1.00 86.69 198 TYR A CA 1
ATOM 1534 C C . TYR A 1 198 ? -1.145 20.389 8.115 1.00 86.69 198 TYR A C 1
ATOM 1536 O O . TYR A 1 198 ? -1.073 20.157 6.914 1.00 86.69 198 TYR A O 1
ATOM 1544 N N . CYS A 1 199 ? -1.446 19.445 9.012 1.00 85.25 199 CYS A N 1
ATOM 1545 C CA . CYS A 1 199 ? -1.661 18.036 8.677 1.00 85.25 199 CYS A CA 1
ATOM 1546 C C . CYS A 1 199 ? -2.741 17.848 7.614 1.00 85.25 199 CYS A C 1
ATOM 1548 O O . CYS A 1 199 ? -2.512 17.161 6.629 1.00 85.25 199 CYS A O 1
ATOM 1550 N N . THR A 1 200 ? -3.890 18.515 7.765 1.00 86.12 200 THR A N 1
ATOM 1551 C CA . THR A 1 200 ? -4.992 18.447 6.790 1.00 86.12 200 THR A CA 1
ATOM 1552 C C . THR A 1 200 ? -4.546 18.953 5.419 1.00 86.12 200 THR A C 1
ATOM 1554 O O . THR A 1 200 ? -4.823 18.342 4.388 1.00 86.12 200 THR A O 1
ATOM 1557 N N . LYS A 1 201 ? -3.810 20.071 5.393 1.00 89.62 201 LYS A N 1
ATOM 1558 C CA . LYS A 1 201 ? -3.299 20.652 4.150 1.00 89.62 201 LYS A CA 1
ATOM 1559 C C . LYS A 1 201 ? -2.287 19.725 3.471 1.00 89.62 201 LYS A C 1
ATOM 1561 O O . LYS A 1 201 ? -2.414 19.479 2.273 1.00 89.62 201 LYS A O 1
ATOM 1566 N N . THR A 1 202 ? -1.328 19.188 4.222 1.00 90.00 202 THR A N 1
ATOM 1567 C CA . THR A 1 202 ? -0.313 18.267 3.695 1.00 90.00 202 THR A CA 1
ATOM 1568 C C . THR A 1 202 ? -0.930 16.933 3.276 1.00 90.00 202 THR A C 1
ATOM 1570 O O . THR A 1 202 ? -0.609 16.438 2.202 1.00 90.00 202 THR A O 1
ATOM 1573 N N . ALA A 1 203 ? -1.883 16.390 4.041 1.00 89.25 203 ALA A N 1
ATOM 1574 C CA . ALA A 1 203 ? -2.628 15.178 3.690 1.00 89.25 203 ALA A CA 1
ATOM 1575 C C . ALA A 1 203 ? -3.398 15.364 2.383 1.00 89.25 203 ALA A C 1
ATOM 1577 O O . ALA A 1 203 ? -3.340 14.508 1.506 1.00 89.25 203 ALA A O 1
ATOM 1578 N N . SER A 1 204 ? -4.053 16.516 2.212 1.00 90.19 204 SER A N 1
ATOM 1579 C CA . SER A 1 204 ? -4.738 16.861 0.966 1.00 90.19 204 SER A CA 1
ATOM 1580 C C . SER A 1 204 ? -3.774 16.944 -0.221 1.00 90.19 204 SER A C 1
ATOM 1582 O O . SER A 1 204 ? -4.081 16.424 -1.291 1.00 90.19 204 SER A O 1
ATOM 1584 N N . TRP A 1 205 ? -2.606 17.573 -0.059 1.00 91.75 205 TRP A N 1
ATOM 1585 C CA . TRP A 1 205 ? -1.593 17.662 -1.118 1.00 91.75 205 TRP A CA 1
ATOM 1586 C C . TRP A 1 205 ? -0.997 16.301 -1.479 1.00 91.75 205 TRP A C 1
ATOM 1588 O O . TRP A 1 205 ? -0.958 15.944 -2.655 1.00 91.75 205 TRP A O 1
ATOM 1598 N N . CYS A 1 206 ? -0.611 15.524 -0.471 1.00 91.62 206 CYS A N 1
ATOM 1599 C CA . CYS A 1 206 ? -0.135 14.155 -0.622 1.00 91.62 206 CYS A CA 1
ATOM 1600 C C . CYS A 1 206 ? -1.186 13.282 -1.329 1.00 91.62 206 CYS A C 1
ATOM 1602 O O . CYS A 1 206 ? -0.891 12.665 -2.351 1.00 91.62 206 CYS A O 1
ATOM 1604 N N . GLY A 1 207 ? -2.442 13.320 -0.872 1.00 91.62 207 GLY A N 1
ATOM 1605 C CA . GLY A 1 207 ? -3.552 12.585 -1.476 1.00 91.62 207 GLY A CA 1
ATOM 1606 C C . GLY A 1 207 ? -3.819 12.977 -2.929 1.00 91.62 207 GLY A C 1
ATOM 1607 O O . GLY A 1 207 ? -3.978 12.105 -3.779 1.00 91.62 207 GLY A O 1
ATOM 1608 N N . LYS A 1 208 ? -3.788 14.277 -3.254 1.00 93.06 208 LYS A N 1
ATOM 1609 C CA . LYS A 1 208 ? -3.928 14.767 -4.639 1.00 93.06 208 LYS A CA 1
ATOM 1610 C C . LYS A 1 208 ? -2.816 14.276 -5.562 1.00 93.06 208 LYS A C 1
ATOM 1612 O O . LYS A 1 208 ? -3.071 14.124 -6.752 1.00 93.06 208 LYS A O 1
ATOM 1617 N N . CYS A 1 209 ? -1.620 14.039 -5.028 1.00 92.81 209 CYS A N 1
ATOM 1618 C CA . CYS A 1 209 ? -0.519 13.477 -5.797 1.00 92.81 209 CYS A CA 1
ATOM 1619 C C . CYS A 1 209 ? -0.658 11.957 -5.971 1.00 92.81 209 CYS A C 1
ATOM 1621 O O . CYS A 1 209 ? -0.540 11.457 -7.084 1.00 92.81 209 CYS A O 1
ATOM 1623 N N . ILE A 1 210 ? -0.942 11.218 -4.891 1.00 92.25 210 ILE A N 1
ATOM 1624 C CA . ILE A 1 210 ? -0.983 9.745 -4.907 1.00 92.25 210 ILE A CA 1
ATOM 1625 C C . ILE A 1 210 ? -2.195 9.217 -5.680 1.00 92.25 210 ILE A C 1
ATOM 1627 O O . ILE A 1 210 ? -2.098 8.212 -6.384 1.00 92.25 210 ILE A O 1
ATOM 1631 N N . GLN A 1 211 ? -3.357 9.859 -5.533 1.00 92.06 211 GLN A N 1
ATOM 1632 C CA . GLN A 1 211 ? -4.613 9.310 -6.034 1.00 92.06 211 GLN A CA 1
ATOM 1633 C C . GLN A 1 211 ? -4.621 9.073 -7.558 1.00 92.06 211 GLN A C 1
ATOM 1635 O O . GLN A 1 211 ? -5.117 8.025 -7.972 1.00 92.06 211 GLN A O 1
ATOM 1640 N N . PRO A 1 212 ? -4.101 9.974 -8.417 1.00 93.44 212 PRO A N 1
ATOM 1641 C CA . PRO A 1 212 ? -3.946 9.691 -9.843 1.00 93.44 212 PRO A CA 1
ATOM 1642 C C . PRO A 1 212 ? -3.162 8.404 -10.129 1.00 93.44 212 PRO A C 1
ATOM 1644 O O . PRO A 1 212 ? -3.676 7.559 -10.860 1.00 93.44 212 PRO A O 1
ATOM 1647 N N . ALA A 1 213 ? -2.008 8.209 -9.485 1.00 93.75 213 ALA A N 1
ATOM 1648 C CA . ALA A 1 213 ? -1.186 7.009 -9.648 1.00 93.75 213 ALA A CA 1
ATOM 1649 C C . ALA A 1 213 ? -1.921 5.745 -9.204 1.00 93.75 213 ALA A C 1
ATOM 1651 O O . ALA A 1 213 ? -1.911 4.721 -9.888 1.00 93.75 213 ALA A O 1
ATOM 1652 N N . LEU A 1 214 ? -2.634 5.829 -8.080 1.00 92.56 214 LEU A N 1
ATOM 1653 C CA . LEU A 1 214 ? -3.453 4.733 -7.579 1.00 92.56 214 LEU A CA 1
ATOM 1654 C C . LEU A 1 214 ? -4.604 4.386 -8.540 1.00 92.56 214 LEU A C 1
ATOM 1656 O O . LEU A 1 214 ? -4.896 3.214 -8.778 1.00 92.56 214 LEU A O 1
ATOM 1660 N N . ASN A 1 215 ? -5.233 5.396 -9.147 1.00 92.94 215 ASN A N 1
ATOM 1661 C CA . ASN A 1 215 ? -6.274 5.183 -10.149 1.00 92.94 215 ASN A CA 1
ATOM 1662 C C . ASN A 1 215 ? -5.716 4.509 -11.410 1.00 92.94 215 ASN A C 1
ATOM 1664 O O . ASN A 1 215 ? -6.354 3.599 -11.942 1.00 92.94 215 ASN A O 1
ATOM 1668 N N . SER A 1 216 ? -4.546 4.946 -11.886 1.00 94.12 216 SER A N 1
ATOM 1669 C CA . SER A 1 216 ? -3.839 4.329 -13.015 1.00 94.12 216 SER A CA 1
ATOM 1670 C C . SER A 1 216 ? -3.502 2.868 -12.717 1.00 94.12 216 SER A C 1
ATOM 1672 O O . SER A 1 216 ? -3.789 1.993 -13.534 1.00 94.12 216 SER A O 1
ATOM 1674 N N . TYR A 1 217 ? -3.003 2.588 -11.510 1.00 94.56 217 TYR A N 1
ATOM 1675 C CA . TYR A 1 217 ? -2.746 1.233 -11.029 1.00 94.56 217 TYR A CA 1
ATOM 1676 C C . TYR A 1 217 ? -4.005 0.356 -11.056 1.00 94.56 217 TYR A C 1
ATOM 1678 O O . TYR A 1 217 ? -3.988 -0.722 -11.647 1.00 94.56 217 TYR A O 1
ATOM 1686 N N . HIS A 1 218 ? -5.124 0.812 -10.481 1.00 93.31 218 HIS A N 1
ATOM 1687 C CA . HIS A 1 218 ? -6.363 0.024 -10.458 1.00 93.31 218 HIS A CA 1
AT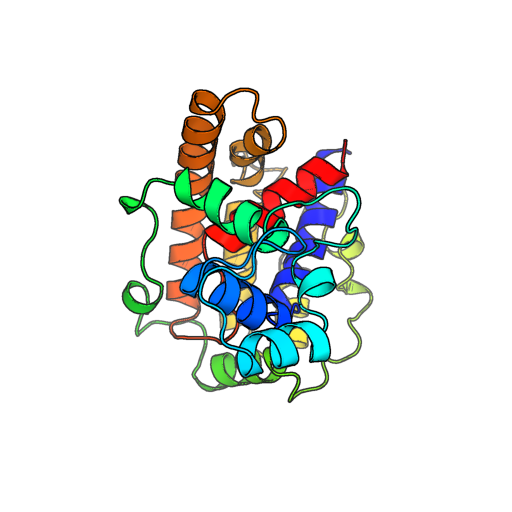OM 1688 C C . HIS A 1 218 ? -6.933 -0.253 -11.845 1.00 93.31 218 HIS A C 1
ATOM 1690 O O . HIS A 1 218 ? -7.398 -1.365 -12.095 1.00 93.31 218 HIS A O 1
ATOM 1696 N N . LYS A 1 219 ? -6.854 0.722 -12.755 1.00 94.56 219 LYS A N 1
ATOM 1697 C CA . LYS A 1 219 ? -7.239 0.524 -14.158 1.00 94.56 219 LYS A CA 1
ATOM 1698 C C . LYS A 1 219 ? -6.356 -0.513 -14.841 1.00 94.56 219 LYS A C 1
ATOM 1700 O O . LYS A 1 219 ? -6.875 -1.370 -15.547 1.00 94.56 219 LYS A O 1
ATOM 1705 N N . CYS A 1 220 ? -5.048 -0.441 -14.602 1.00 96.19 220 CYS A N 1
ATOM 1706 C CA . CYS A 1 220 ? -4.068 -1.362 -15.161 1.00 96.19 220 CYS A CA 1
ATOM 1707 C C . CYS A 1 220 ? -4.300 -2.802 -14.669 1.00 96.19 220 CYS A C 1
ATOM 1709 O O . CYS A 1 220 ? -4.330 -3.728 -15.478 1.00 96.19 220 CYS A O 1
ATOM 1711 N N . VAL A 1 221 ? -4.564 -2.990 -13.370 1.00 95.19 221 VAL A N 1
ATOM 1712 C CA . VAL A 1 221 ? -4.876 -4.311 -12.792 1.00 95.19 221 VAL A CA 1
ATOM 1713 C C . VAL A 1 221 ? -6.255 -4.827 -13.228 1.00 95.19 221 VAL A C 1
ATOM 1715 O O . VAL A 1 221 ? -6.438 -6.027 -13.441 1.00 95.19 221 VAL A O 1
ATOM 1718 N N . GLY A 1 222 ? -7.236 -3.938 -13.399 1.00 92.25 222 GLY A N 1
ATOM 1719 C CA . GLY A 1 222 ? -8.508 -4.259 -14.054 1.00 92.25 222 GLY A CA 1
ATOM 1720 C C . GLY A 1 222 ? -9.538 -5.025 -13.243 1.00 92.25 222 GLY A C 1
ATOM 1721 O O . GLY A 1 222 ? -10.562 -5.422 -13.790 1.00 92.25 222 GLY A O 1
ATOM 1722 N N . GLY A 1 223 ? -9.293 -5.279 -11.964 1.00 85.75 223 GLY A N 1
ATOM 1723 C CA . GLY A 1 223 ? -10.224 -6.058 -11.164 1.00 85.75 223 GLY A CA 1
ATOM 1724 C C . GLY A 1 223 ? -9.858 -6.113 -9.690 1.00 85.75 223 GLY A C 1
ATOM 1725 O O . GLY A 1 223 ? -8.805 -5.605 -9.289 1.00 85.75 223 GLY A O 1
ATOM 1726 N N . PRO A 1 224 ? -10.735 -6.721 -8.877 1.00 85.19 224 PRO A N 1
ATOM 1727 C CA . PRO A 1 224 ? -10.483 -6.884 -7.461 1.00 85.19 224 PRO A CA 1
ATOM 1728 C C . PRO A 1 224 ? -9.340 -7.875 -7.252 1.00 85.19 224 PRO A C 1
ATOM 1730 O O . PRO A 1 224 ? -9.301 -8.948 -7.855 1.00 85.19 224 PRO A O 1
ATOM 1733 N N . VAL A 1 225 ? -8.425 -7.500 -6.366 1.00 86.25 225 VAL A N 1
ATOM 1734 C CA . VAL A 1 225 ? -7.384 -8.372 -5.823 1.00 86.25 225 VAL A CA 1
ATOM 1735 C C . VAL A 1 225 ? -7.395 -8.234 -4.302 1.00 86.25 225 VAL A C 1
ATOM 1737 O O . VAL A 1 225 ? -7.719 -7.166 -3.783 1.00 86.25 225 VAL A O 1
ATOM 1740 N N . GLN A 1 226 ? -7.053 -9.300 -3.583 1.00 77.00 226 GLN A N 1
ATOM 1741 C CA . GLN A 1 226 ? -7.121 -9.376 -2.119 1.00 77.00 226 GLN A CA 1
ATOM 1742 C C . GLN A 1 226 ? -6.245 -8.321 -1.430 1.00 77.00 226 GLN A C 1
ATOM 1744 O O . GLN A 1 226 ? -6.590 -7.837 -0.358 1.00 77.00 226 GLN A O 1
ATOM 1749 N N . ASN A 1 227 ? -5.149 -7.902 -2.067 1.00 73.12 227 ASN A N 1
ATOM 1750 C CA . ASN A 1 227 ? -4.305 -6.809 -1.588 1.00 73.12 227 ASN A CA 1
ATOM 1751 C C . ASN A 1 227 ? -4.384 -5.594 -2.505 1.00 73.12 227 ASN A C 1
ATOM 1753 O O . ASN A 1 227 ? -3.408 -5.142 -3.115 1.00 73.12 227 ASN A O 1
ATOM 1757 N N . GLN A 1 228 ? -5.598 -5.093 -2.653 1.00 82.88 228 GLN A N 1
ATOM 1758 C CA . GLN A 1 228 ? -5.824 -3.864 -3.374 1.00 82.88 228 GLN A CA 1
ATOM 1759 C C . GLN A 1 228 ? -5.140 -2.706 -2.645 1.00 82.88 228 GLN A C 1
ATOM 1761 O O . GLN A 1 228 ? -5.509 -2.365 -1.521 1.00 82.88 228 GLN A O 1
ATOM 1766 N N . LEU A 1 229 ? -4.160 -2.082 -3.307 1.00 85.50 229 LEU A N 1
ATOM 1767 C CA . LEU A 1 229 ? -3.592 -0.826 -2.825 1.00 85.50 229 LEU A CA 1
ATOM 1768 C C . LEU A 1 229 ? -4.728 0.179 -2.626 1.00 85.50 229 LEU A C 1
ATOM 1770 O O . LEU A 1 229 ? -5.655 0.247 -3.423 1.00 85.50 229 LEU A O 1
ATOM 1774 N N . ASN A 1 230 ? -4.671 0.967 -1.571 1.00 84.44 230 ASN A N 1
ATOM 1775 C CA . ASN A 1 230 ? -5.619 2.046 -1.350 1.00 84.44 230 ASN A CA 1
ATOM 1776 C C . ASN A 1 230 ? -4.852 3.266 -0.837 1.00 84.44 230 ASN A C 1
ATOM 1778 O O . ASN A 1 230 ? -3.695 3.162 -0.419 1.00 84.44 230 ASN A O 1
ATOM 1782 N N . LEU A 1 231 ? -5.476 4.441 -0.918 1.00 83.69 231 LEU A N 1
ATOM 1783 C CA . LEU A 1 231 ? -4.793 5.690 -0.595 1.00 83.69 231 LEU A CA 1
ATOM 1784 C C . LEU A 1 231 ? -4.308 5.710 0.863 1.00 83.69 231 LEU A C 1
ATOM 1786 O O . LEU A 1 231 ? -3.210 6.189 1.139 1.00 83.69 231 LEU A O 1
ATOM 1790 N N . GLU A 1 232 ? -5.103 5.149 1.771 1.00 78.19 232 GLU A N 1
ATOM 1791 C CA . GLU A 1 232 ? -4.796 5.035 3.197 1.00 78.19 232 GLU A CA 1
ATOM 1792 C C . GLU A 1 232 ? -3.501 4.262 3.451 1.00 78.19 232 GLU A C 1
ATOM 1794 O O . GLU A 1 232 ? -2.574 4.782 4.079 1.00 78.19 232 GLU A O 1
ATOM 1799 N N . ASP A 1 233 ? -3.411 3.044 2.919 1.00 77.38 233 ASP A N 1
ATOM 1800 C CA . ASP A 1 233 ? -2.258 2.172 3.109 1.00 77.38 233 ASP A CA 1
ATOM 1801 C C . ASP A 1 233 ? -0.986 2.768 2.516 1.00 77.38 233 ASP A C 1
ATOM 1803 O O . ASP A 1 233 ? 0.071 2.739 3.157 1.00 77.38 233 ASP A O 1
ATOM 1807 N N . VAL A 1 234 ? -1.097 3.364 1.326 1.00 84.38 234 VAL A N 1
ATOM 1808 C CA . VAL A 1 234 ? 0.030 4.014 0.653 1.00 84.38 234 VAL A CA 1
ATOM 1809 C C . VAL A 1 234 ? 0.523 5.204 1.478 1.00 84.38 234 VAL A C 1
ATOM 1811 O O . VAL A 1 234 ? 1.715 5.279 1.780 1.00 84.38 234 VAL A O 1
ATOM 1814 N N . MET A 1 235 ? -0.372 6.102 1.906 1.00 82.81 235 MET A N 1
ATOM 1815 C CA . MET A 1 235 ? 0.001 7.263 2.721 1.00 82.81 235 MET A CA 1
ATOM 1816 C C . MET A 1 235 ? 0.645 6.843 4.043 1.00 82.81 235 MET A C 1
ATOM 1818 O O . MET A 1 235 ? 1.707 7.357 4.388 1.00 82.81 235 MET A O 1
ATOM 1822 N N . ARG A 1 236 ? 0.062 5.869 4.753 1.00 77.81 236 ARG A N 1
ATOM 1823 C CA . ARG A 1 236 ? 0.613 5.348 6.013 1.00 77.81 236 ARG A CA 1
ATOM 1824 C C . ARG A 1 236 ? 2.050 4.864 5.845 1.00 77.81 236 ARG A C 1
ATOM 1826 O O . ARG A 1 236 ? 2.911 5.160 6.672 1.00 77.81 236 ARG A O 1
ATOM 1833 N N . LYS A 1 237 ? 2.312 4.097 4.789 1.00 79.44 237 LYS A N 1
ATOM 1834 C CA . LYS A 1 237 ? 3.628 3.493 4.562 1.00 79.44 237 LYS A CA 1
ATOM 1835 C C . LYS A 1 237 ? 4.648 4.528 4.104 1.00 79.44 237 LYS A C 1
ATOM 1837 O O . LYS A 1 237 ? 5.791 4.435 4.537 1.00 79.44 237 LYS A O 1
ATOM 1842 N N . ILE A 1 238 ? 4.235 5.538 3.336 1.00 79.81 238 ILE A N 1
ATOM 1843 C CA . ILE A 1 238 ? 5.092 6.686 3.010 1.00 79.81 238 ILE A CA 1
ATOM 1844 C C . ILE A 1 238 ? 5.476 7.447 4.286 1.00 79.81 238 ILE A C 1
ATOM 1846 O O . ILE A 1 238 ? 6.658 7.686 4.506 1.00 79.81 238 ILE A O 1
ATOM 1850 N N . VAL A 1 239 ? 4.512 7.781 5.153 1.00 77.44 239 VAL A N 1
ATOM 1851 C CA . VAL A 1 239 ? 4.783 8.501 6.415 1.00 77.44 239 VAL A CA 1
ATOM 1852 C C . VAL A 1 239 ? 5.737 7.718 7.314 1.00 77.44 239 VAL A C 1
ATOM 1854 O O . VAL A 1 239 ? 6.682 8.283 7.853 1.00 77.44 239 VAL A O 1
ATOM 1857 N N . HIS A 1 240 ? 5.526 6.407 7.439 1.00 73.75 240 HIS A N 1
ATOM 1858 C CA . HIS A 1 240 ? 6.378 5.561 8.268 1.00 73.75 240 HIS A CA 1
ATOM 1859 C C . HIS A 1 240 ? 7.812 5.429 7.732 1.00 73.75 240 HIS A C 1
ATOM 1861 O O . HIS A 1 240 ? 8.742 5.368 8.528 1.00 73.75 240 HIS A O 1
ATOM 1867 N N . VAL A 1 241 ? 8.005 5.399 6.406 1.00 72.25 241 VAL A N 1
ATOM 1868 C CA . VAL A 1 241 ? 9.352 5.399 5.810 1.00 72.25 241 VAL A CA 1
ATOM 1869 C C . VAL A 1 241 ? 10.114 6.650 6.235 1.00 72.25 241 VAL A C 1
ATOM 1871 O O . VAL A 1 241 ? 11.226 6.529 6.738 1.00 72.25 241 VAL A O 1
ATOM 1874 N N . TRP A 1 242 ? 9.500 7.828 6.123 1.00 68.69 242 TRP A N 1
ATOM 1875 C CA . TRP A 1 242 ? 10.148 9.088 6.494 1.00 68.69 242 TRP A CA 1
ATOM 1876 C C . TRP A 1 242 ? 10.469 9.179 7.987 1.00 68.69 242 TRP A C 1
ATOM 1878 O O . TRP A 1 242 ? 11.622 9.433 8.329 1.00 68.69 242 TRP A O 1
ATOM 1888 N N . GLY A 1 243 ? 9.520 8.804 8.850 1.00 63.59 243 GLY A N 1
ATOM 1889 C CA . GLY A 1 243 ? 9.734 8.770 10.302 1.00 63.59 243 GLY A CA 1
ATOM 1890 C C . GLY A 1 243 ? 10.747 7.743 10.799 1.00 63.59 243 GLY A C 1
ATOM 1891 O O . GLY A 1 243 ? 11.018 7.700 11.990 1.00 63.59 243 GLY A 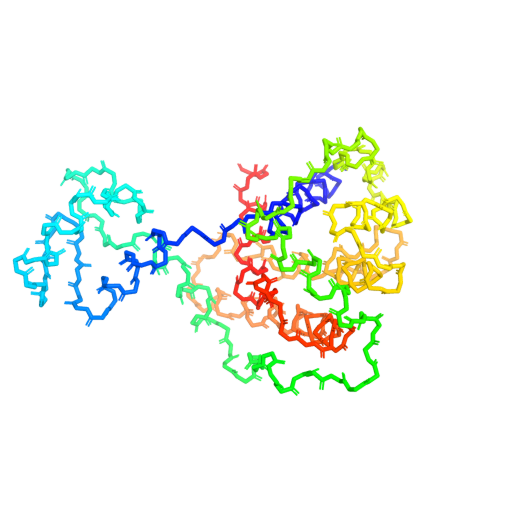O 1
ATOM 1892 N N . SER A 1 244 ? 11.285 6.888 9.924 1.00 62.75 244 SER A N 1
ATOM 1893 C CA . SER A 1 244 ? 12.362 5.950 10.268 1.00 62.75 244 SER A CA 1
ATOM 1894 C C . SER A 1 244 ? 13.759 6.439 9.868 1.00 62.75 244 SER A C 1
ATOM 1896 O O . SER A 1 244 ? 14.755 5.799 10.205 1.00 62.75 244 SER A O 1
ATOM 1898 N N . ILE A 1 245 ? 13.837 7.533 9.103 1.00 61.09 245 ILE A N 1
ATOM 1899 C CA . ILE A 1 245 ? 15.095 8.126 8.623 1.00 61.09 245 ILE A CA 1
ATOM 1900 C C . ILE A 1 245 ? 15.641 9.149 9.629 1.00 61.09 245 ILE A C 1
ATOM 1902 O O . ILE A 1 245 ? 16.848 9.404 9.631 1.00 61.09 245 ILE A O 1
ATOM 1906 N N . TYR A 1 246 ? 14.768 9.705 10.471 1.00 52.09 246 TYR A N 1
ATOM 1907 C CA . TYR A 1 246 ? 15.057 10.727 11.477 1.00 52.09 246 TYR A CA 1
ATOM 1908 C C . TYR A 1 246 ? 14.831 10.193 12.891 1.00 52.09 246 TYR A C 1
ATOM 1910 O O . TYR A 1 246 ? 15.578 10.646 13.789 1.00 52.09 246 TYR A O 1
#

Sequence (246 aa):
PQYEVALQQWMGHFYRMMKTKQDPLLTSCCSLAKRIGIEPFLDWGKATADQQTWWNDVDCNNAVGANTKEEPHGIPNCQTMNMITSLVPKELIKSPLELYSKDSACTAEDRESINSTFLGETEPESMPIECMPSKIVDAGQVRWETFSTCVRRIFGVSKDCSNCYTGFLNEIGGDASEKHSGCMISCYGLEACPSLRYCTKTASWCGKCIQPALNSYHKCVGGPVQNQLNLEDVMRKIVHVWGSIY

pLDDT: mean 83.97, std 10.44, range [52.09, 97.94]